Protein AF-A0A0F8X8X2-F1 (afdb_monomer_lite)

Foldseek 3Di:
DCPDPPPDDDDDPLCPLLVVLCVVCVVVVVVLVVQDDPDPVSSVVVSVVSCVVVVVNVLSVQLNVQSVLVDPDPVLSVLSSVLVPDDPPACPNVVSLVVCVCNVVPPVCNSVVHDDDPSLLRFDPVLVVVVVVLVPDDPDPRNLVSCVVVVVNQVRCVSNVVDDHRDPPPPPPPPPPPPPPPDPDDPDPDDDDDDPDPVVVVVVVVVVVVVVVD

pLDDT: mean 89.21, std 15.01, range [49.94, 98.69]

Organism: NCBI:txid412755

Radius of gyration: 32.38 Å; chains: 1; bounding box: 83×37×99 Å

Secondary structure (DSSP, 8-state):
------PPPPP-GGGHHHHHHHHHTHHHHHHHHH---SSHHHHHHHHHHHHHH-HHHHHHHHHHHHHHTT---HHHHHHHHHHHHS-SSSSHHHHHHHH-HHIIIIIIIIIS-PPPP-GGGPPPHHHHHHHHHHHHSPTTHHHHHHHHH-HHHHHHHHHTTSSPPP------------------------------SHHHHHHHHHHHHHHTT-

Sequence (214 aa):
SVHGEQALKPLDEERVPIWRIDKQWRAEDEEYDAIVFEDAVEQREARDAFLEAHEDYRKDRRRREVFGHGVSDEALVEAYVAYYELSTKGFRQERFLRDNEDYYNEVWLGILGNQEIGFDKIPTVEFEETLIEYERLDLGADRYNFRGDNLDFDAEGVRLGKWKPFQERKVKQKAEVEPRPKTKEPELPKVEEAPTTRSGQLEELERRRRELQR

Structure (mmCIF, N/CA/C/O backbone):
data_AF-A0A0F8X8X2-F1
#
_entry.id   AF-A0A0F8X8X2-F1
#
loop_
_atom_site.group_PDB
_atom_site.id
_atom_site.type_symbol
_atom_site.label_atom_id
_atom_site.label_alt_id
_atom_site.label_comp_id
_atom_site.label_asym_id
_atom_site.label_entity_id
_atom_site.label_seq_id
_atom_site.pdbx_PDB_ins_code
_atom_site.Cartn_x
_atom_site.Cartn_y
_atom_site.Cartn_z
_atom_site.occupancy
_atom_site.B_iso_or_equiv
_atom_site.auth_seq_id
_atom_site.auth_comp_id
_atom_site.auth_asym_id
_atom_site.auth_atom_id
_atom_site.pdbx_PDB_model_num
ATOM 1 N N . SER A 1 1 ? -25.115 12.581 53.683 1.00 58.88 1 SER A N 1
ATOM 2 C CA . SER A 1 1 ? -25.116 11.613 52.575 1.00 58.88 1 SER A CA 1
ATOM 3 C C . SER A 1 1 ? -25.087 12.406 51.286 1.00 58.88 1 SER A C 1
ATOM 5 O O . SER A 1 1 ? -26.050 13.111 51.020 1.00 58.88 1 SER A O 1
ATOM 7 N N . VAL A 1 2 ? -23.963 12.418 50.567 1.00 52.88 2 VAL A N 1
ATOM 8 C CA . VAL A 1 2 ? -23.850 13.090 49.262 1.00 52.88 2 VAL A CA 1
ATOM 9 C C . VAL A 1 2 ? -24.106 12.013 48.213 1.00 52.88 2 VAL A C 1
ATOM 11 O O . VAL A 1 2 ? -23.187 11.314 47.800 1.00 52.88 2 VAL A O 1
ATOM 14 N N . HIS A 1 3 ? -25.373 11.804 47.857 1.00 53.22 3 HIS A N 1
ATOM 15 C CA . HIS A 1 3 ? -25.727 10.997 46.691 1.00 53.22 3 HIS A CA 1
ATOM 16 C C . HIS A 1 3 ? -25.496 11.873 45.463 1.00 53.22 3 HIS A C 1
ATOM 18 O O . HIS A 1 3 ? -26.366 12.641 45.069 1.00 53.22 3 HIS A O 1
ATOM 24 N N . GLY A 1 4 ? -24.269 11.839 44.944 1.00 58.41 4 GLY A N 1
ATOM 25 C CA . GLY A 1 4 ? -23.921 12.549 43.722 1.00 58.41 4 GLY A CA 1
ATOM 26 C C . GLY A 1 4 ? -24.725 11.989 42.554 1.00 58.41 4 GLY A C 1
ATOM 27 O O . GLY A 1 4 ? -24.604 10.808 42.233 1.00 58.41 4 GLY A O 1
ATOM 28 N N . GLU A 1 5 ? -25.533 12.843 41.931 1.00 61.34 5 GLU A N 1
ATOM 29 C CA . GLU A 1 5 ? -26.121 12.616 40.614 1.00 61.34 5 GLU A CA 1
ATOM 30 C C . GLU A 1 5 ? -24.989 12.481 39.591 1.00 61.34 5 GLU A C 1
ATOM 32 O O . GLU A 1 5 ? -24.534 13.454 38.992 1.00 61.34 5 GLU A O 1
ATOM 37 N N . GLN A 1 6 ? -24.494 11.263 39.387 1.00 71.75 6 GLN A N 1
ATOM 38 C CA . GLN A 1 6 ? -23.753 10.957 38.173 1.00 71.75 6 GLN A CA 1
ATOM 39 C C . GLN A 1 6 ? -24.781 10.791 37.057 1.00 71.75 6 GLN A C 1
ATOM 41 O O . GLN A 1 6 ? -25.243 9.687 36.779 1.00 71.75 6 GLN A O 1
ATOM 46 N N . ALA A 1 7 ? -25.184 11.913 36.457 1.00 78.19 7 ALA A N 1
ATOM 47 C CA . ALA A 1 7 ? -25.933 11.889 35.212 1.00 78.19 7 ALA A CA 1
ATOM 48 C C . ALA A 1 7 ? -25.138 11.052 34.199 1.00 78.19 7 ALA A C 1
ATOM 50 O O . ALA A 1 7 ? -23.975 11.350 33.910 1.00 78.19 7 ALA A O 1
ATOM 51 N N . LEU A 1 8 ? -25.746 9.967 33.713 1.00 83.25 8 LEU A N 1
ATOM 52 C CA . LEU A 1 8 ? -25.157 9.135 32.671 1.00 83.25 8 LEU A CA 1
ATOM 53 C C . LEU A 1 8 ? -24.872 10.033 31.464 1.00 83.25 8 LEU A C 1
ATOM 55 O O . LEU A 1 8 ? -25.771 10.713 30.967 1.00 83.25 8 LEU A O 1
ATOM 59 N N . LYS A 1 9 ? -23.613 10.068 31.020 1.00 87.19 9 LYS A N 1
ATOM 60 C CA . LYS A 1 9 ? -23.259 10.761 29.780 1.00 87.19 9 LYS A CA 1
ATOM 61 C C . LYS A 1 9 ? -23.999 10.089 28.614 1.00 87.19 9 LYS A C 1
ATOM 63 O O . LYS A 1 9 ? -24.166 8.866 28.656 1.00 87.19 9 LYS A O 1
ATOM 68 N N . PRO A 1 10 ? -24.439 10.851 27.597 1.00 91.81 10 PRO A N 1
ATOM 69 C CA . PRO A 1 10 ? -25.008 10.259 26.394 1.00 91.81 10 PRO A CA 1
ATOM 70 C C . PRO A 1 10 ? -24.003 9.293 25.758 1.00 91.81 10 PRO A C 1
ATOM 72 O O . PRO A 1 10 ? -22.789 9.501 25.844 1.00 91.81 10 PRO A O 1
ATOM 75 N N . LEU A 1 11 ? -24.525 8.219 25.168 1.00 92.81 11 LEU A N 1
ATOM 76 C CA . LEU A 1 11 ? -23.723 7.241 24.446 1.00 92.81 11 LEU A CA 1
ATOM 77 C C . LEU A 1 11 ? -23.142 7.901 23.192 1.00 92.81 11 LEU A C 1
ATOM 79 O O . LEU A 1 11 ? -23.866 8.558 22.452 1.00 92.81 11 LEU A O 1
ATOM 83 N N . ASP A 1 12 ? -21.849 7.709 22.968 1.00 94.50 12 ASP A N 1
ATOM 84 C CA . ASP A 1 12 ? -21.184 8.118 21.736 1.00 94.50 12 ASP A CA 1
ATOM 85 C C . ASP A 1 12 ? -21.440 7.057 20.656 1.00 94.50 12 ASP A C 1
ATOM 87 O O . ASP A 1 12 ? -20.852 5.971 20.683 1.00 94.50 12 ASP A O 1
ATOM 91 N N . GLU A 1 13 ? -22.392 7.331 19.762 1.00 94.62 13 GLU A N 1
ATOM 92 C CA . GLU A 1 13 ? -22.834 6.378 18.737 1.00 94.62 13 GLU A CA 1
ATOM 93 C C . GLU A 1 13 ? -21.741 6.077 17.699 1.00 94.62 13 GLU A C 1
ATOM 95 O O . GLU A 1 13 ? -21.678 4.952 17.202 1.00 94.62 13 GLU A O 1
ATOM 100 N N . GLU A 1 14 ? -20.820 7.015 17.452 1.00 93.62 14 GLU A N 1
ATOM 101 C CA . GLU A 1 14 ? -19.697 6.843 16.516 1.00 93.62 14 GLU A CA 1
ATOM 102 C C . GLU A 1 14 ? -18.719 5.757 16.989 1.00 93.62 14 GLU A C 1
ATOM 104 O O . GLU A 1 14 ? -18.035 5.119 16.191 1.00 93.62 14 GLU A O 1
ATOM 109 N N . ARG A 1 15 ? -18.693 5.477 18.299 1.00 95.69 15 ARG A N 1
ATOM 110 C CA . ARG A 1 15 ? -17.832 4.449 18.902 1.00 95.69 15 ARG A CA 1
ATOM 111 C C . ARG A 1 15 ? -18.476 3.073 18.989 1.00 95.69 15 ARG A C 1
ATOM 113 O O . ARG A 1 15 ? -17.791 2.101 19.314 1.00 95.69 15 ARG A O 1
ATOM 120 N N . VAL A 1 16 ? -19.770 2.953 18.697 1.00 96.44 16 VAL A N 1
ATOM 121 C CA . VAL A 1 16 ? -20.482 1.669 18.759 1.00 96.44 16 VAL A CA 1
ATOM 122 C C . VAL A 1 16 ? -19.855 0.606 17.843 1.00 96.44 16 VAL A C 1
ATOM 124 O O . VAL A 1 16 ? -19.707 -0.527 18.315 1.00 96.44 16 VAL A O 1
ATOM 127 N N . PRO A 1 17 ? -19.443 0.905 16.592 1.00 97.44 17 PRO A N 1
ATOM 128 C CA . PRO A 1 17 ? -18.734 -0.060 15.750 1.00 97.44 17 PRO A CA 1
ATOM 129 C C . PRO A 1 17 ? -17.433 -0.566 16.385 1.00 97.44 17 PRO A C 1
ATOM 131 O O . PRO A 1 17 ? -17.213 -1.775 16.436 1.00 97.44 17 PRO A O 1
ATOM 134 N N . ILE A 1 18 ? -16.629 0.332 16.968 1.00 97.81 18 ILE A N 1
ATOM 135 C CA . ILE A 1 18 ? -15.382 -0.016 17.668 1.00 97.81 18 ILE A CA 1
ATOM 136 C C . ILE A 1 18 ? -15.665 -0.997 18.809 1.00 97.81 18 ILE A C 1
ATOM 138 O O . ILE A 1 18 ? -15.054 -2.058 18.878 1.00 97.81 18 ILE A O 1
ATOM 142 N N . TRP A 1 19 ? -16.649 -0.702 19.663 1.00 98.00 19 TRP A N 1
ATOM 143 C CA . TRP A 1 19 ? -16.969 -1.569 20.801 1.00 98.00 19 TRP A CA 1
ATOM 144 C C . TRP A 1 19 ? -17.513 -2.941 20.398 1.00 98.00 19 TRP A C 1
ATOM 146 O O . TRP A 1 19 ? -17.347 -3.909 21.144 1.00 98.00 19 TRP A O 1
ATOM 156 N N . ARG A 1 20 ? -18.191 -3.045 19.248 1.00 98.19 20 ARG A N 1
ATOM 157 C CA . ARG A 1 20 ? -18.624 -4.343 18.709 1.00 98.19 20 ARG A CA 1
ATOM 158 C C . ARG A 1 20 ? -17.415 -5.189 18.324 1.00 98.19 20 ARG A C 1
ATOM 160 O O . ARG A 1 20 ? -17.359 -6.340 18.750 1.00 98.19 20 ARG A O 1
ATOM 167 N N . ILE A 1 21 ? -16.453 -4.594 17.617 1.00 98.12 21 ILE A N 1
ATOM 168 C CA . ILE A 1 21 ? -15.191 -5.239 17.235 1.00 98.12 21 ILE A CA 1
ATOM 169 C C . ILE A 1 21 ? -14.395 -5.637 18.489 1.00 98.12 21 ILE A C 1
ATOM 171 O O . ILE A 1 21 ? -14.035 -6.802 18.629 1.00 98.12 21 ILE A O 1
ATOM 175 N N . ASP A 1 22 ? -14.221 -4.726 19.455 1.00 98.31 22 ASP A N 1
ATOM 176 C CA . ASP A 1 22 ? -13.508 -4.993 20.719 1.00 98.31 22 ASP A CA 1
ATOM 177 C C . ASP A 1 22 ? -14.130 -6.144 21.519 1.00 98.31 22 ASP A C 1
ATOM 179 O O . ASP A 1 22 ? -13.448 -6.908 22.202 1.00 98.31 22 ASP A O 1
ATOM 183 N N . LYS A 1 23 ? -15.461 -6.257 21.495 1.00 98.38 23 LYS A N 1
ATOM 184 C CA . LYS A 1 23 ? -16.158 -7.350 22.171 1.00 98.38 23 LYS A CA 1
ATOM 185 C C . LYS A 1 23 ? -15.990 -8.667 21.419 1.00 98.38 23 LYS A C 1
ATOM 187 O O . LYS A 1 23 ? -15.847 -9.698 22.073 1.00 98.38 23 LYS A O 1
ATOM 192 N N . GLN A 1 24 ? -16.090 -8.633 20.092 1.00 98.50 24 GLN A N 1
ATOM 193 C CA . GLN A 1 24 ? -16.011 -9.811 19.232 1.00 98.50 24 GLN A CA 1
ATOM 194 C C . GLN A 1 24 ? -14.635 -10.471 19.316 1.00 98.50 24 GLN A C 1
ATOM 196 O O . GLN A 1 24 ? -14.577 -11.680 19.497 1.00 98.50 24 GLN A O 1
ATOM 201 N N . TRP A 1 25 ? -13.567 -9.674 19.263 1.00 98.31 25 TRP A N 1
ATOM 202 C CA . TRP A 1 25 ? -12.189 -10.155 19.121 1.00 98.31 25 TRP A CA 1
ATOM 203 C C . TRP A 1 25 ? -11.347 -10.045 20.389 1.00 98.31 25 TRP A C 1
ATOM 205 O O . TRP A 1 25 ? -10.125 -9.930 20.334 1.00 98.31 25 TRP A O 1
ATOM 215 N N . ARG A 1 26 ? -11.995 -10.036 21.557 1.00 98.38 26 ARG A N 1
ATOM 216 C CA . ARG A 1 26 ? -11.290 -9.870 22.832 1.00 98.38 26 ARG A CA 1
ATOM 217 C C . ARG A 1 26 ? -10.217 -10.941 23.048 1.00 98.38 26 ARG A C 1
ATOM 219 O O . ARG A 1 26 ? -9.145 -10.613 23.538 1.00 98.38 26 ARG A O 1
ATOM 226 N N . ALA A 1 27 ? -10.520 -12.198 22.724 1.00 98.50 27 ALA A N 1
ATOM 227 C CA . ALA A 1 27 ? -9.587 -13.301 22.935 1.00 98.50 27 ALA A CA 1
ATOM 228 C C . ALA A 1 27 ? -8.372 -13.180 22.004 1.00 98.50 27 ALA A C 1
ATOM 230 O O . ALA A 1 27 ? -7.238 -13.308 22.446 1.00 98.50 27 ALA A O 1
ATOM 231 N N . GLU A 1 28 ? -8.603 -12.851 20.737 1.00 98.56 28 GLU A N 1
ATOM 232 C CA . GLU A 1 28 ? -7.568 -12.672 19.723 1.00 98.56 28 GLU A CA 1
ATOM 233 C C . GLU A 1 28 ? -6.699 -11.439 19.999 1.00 98.56 28 GLU A C 1
ATOM 235 O O . GLU A 1 28 ? -5.492 -11.485 19.771 1.00 98.56 28 GLU A O 1
ATOM 240 N N . ASP A 1 29 ? -7.275 -10.357 20.537 1.00 98.62 29 ASP A N 1
ATOM 241 C CA . ASP A 1 29 ? -6.508 -9.215 21.050 1.00 98.62 29 ASP A CA 1
ATOM 242 C C . ASP A 1 29 ? -5.588 -9.634 22.209 1.00 98.62 29 ASP A C 1
ATOM 244 O O . ASP A 1 29 ? -4.404 -9.298 22.193 1.00 98.62 29 ASP A O 1
ATOM 248 N N . GLU A 1 30 ? -6.093 -10.406 23.180 1.00 98.50 30 GLU A N 1
ATOM 249 C CA . GLU A 1 30 ? -5.289 -10.928 24.296 1.00 98.50 30 GLU A CA 1
ATOM 250 C C . GLU A 1 30 ? -4.156 -11.850 23.807 1.00 98.50 30 GLU A C 1
ATOM 252 O O . GLU A 1 30 ? -3.015 -11.714 24.255 1.00 98.50 30 GLU A O 1
ATOM 257 N N . GLU A 1 31 ? -4.442 -12.756 22.867 1.00 98.62 31 GLU A N 1
ATOM 258 C CA . GLU A 1 31 ? -3.445 -13.648 22.268 1.00 98.62 31 GLU A CA 1
ATOM 259 C C . GLU A 1 31 ? -2.385 -12.874 21.482 1.00 98.62 31 GLU A C 1
ATOM 261 O O . GLU A 1 31 ? -1.193 -13.106 21.679 1.00 98.62 31 GLU A O 1
ATOM 266 N N . TYR A 1 32 ? -2.794 -11.921 20.640 1.00 98.44 32 TYR A N 1
ATOM 267 C CA . TYR A 1 32 ? -1.875 -11.093 19.864 1.00 98.44 32 TYR A CA 1
ATOM 268 C C . TYR A 1 32 ? -0.969 -10.240 20.758 1.00 98.44 32 TYR A C 1
ATOM 270 O O . TYR A 1 32 ? 0.238 -10.137 20.515 1.00 98.44 32 TYR A O 1
ATOM 278 N N . ASP A 1 33 ? -1.530 -9.618 21.796 1.00 98.38 33 ASP A N 1
ATOM 279 C CA . ASP A 1 33 ? -0.774 -8.773 22.720 1.00 98.38 33 ASP A CA 1
ATOM 280 C C . ASP A 1 33 ? 0.192 -9.593 23.586 1.00 98.38 33 ASP A C 1
ATOM 282 O O . ASP A 1 33 ? 1.258 -9.090 23.954 1.00 98.38 33 ASP A O 1
ATOM 286 N N . ALA A 1 34 ? -0.119 -10.868 23.842 1.00 98.56 34 ALA A N 1
ATOM 287 C CA . ALA A 1 34 ? 0.778 -11.809 24.505 1.00 98.56 34 ALA A CA 1
ATOM 288 C C . ALA A 1 34 ? 1.978 -12.240 23.635 1.00 98.56 34 ALA A C 1
ATOM 290 O O . ALA A 1 34 ? 2.950 -12.776 24.174 1.00 98.56 34 ALA A O 1
ATOM 291 N N . ILE A 1 35 ? 1.962 -11.983 22.318 1.00 98.25 35 ILE A N 1
ATOM 292 C CA . ILE A 1 35 ? 3.112 -12.212 21.431 1.00 98.25 35 ILE A CA 1
ATOM 293 C C . ILE A 1 35 ? 4.179 -11.150 21.721 1.00 98.25 35 ILE A C 1
ATOM 295 O O . ILE A 1 35 ? 4.164 -10.045 21.158 1.00 98.25 35 ILE A O 1
ATOM 299 N N . VAL A 1 36 ? 5.108 -11.510 22.607 1.00 98.50 36 VAL A N 1
ATOM 300 C CA . VAL A 1 36 ? 6.225 -10.678 23.062 1.00 98.50 36 VAL A CA 1
ATOM 301 C C . VAL A 1 36 ? 7.528 -11.468 22.957 1.00 98.50 36 VAL A C 1
ATOM 303 O O . VAL A 1 36 ? 7.645 -12.549 23.533 1.00 98.50 36 VAL A O 1
ATOM 306 N N . PHE A 1 37 ? 8.512 -10.912 22.250 1.00 98.00 37 PHE A N 1
ATOM 307 C CA . PHE A 1 37 ? 9.866 -11.465 22.129 1.00 98.00 37 PHE A CA 1
ATOM 308 C C . PHE A 1 37 ? 10.901 -10.381 22.448 1.00 98.00 37 PHE A C 1
ATOM 310 O O . PHE A 1 37 ? 10.628 -9.191 22.299 1.00 98.00 37 PHE A O 1
ATOM 317 N N . GLU A 1 38 ? 12.095 -10.782 22.895 1.00 98.38 38 GLU A N 1
ATOM 318 C CA . GLU A 1 38 ? 13.200 -9.834 23.114 1.00 98.38 38 GLU A CA 1
ATOM 319 C C . GLU A 1 38 ? 13.705 -9.246 21.790 1.00 98.38 38 GLU A C 1
ATOM 321 O O . GLU A 1 38 ? 14.053 -8.065 21.724 1.00 98.38 38 GLU A O 1
ATOM 326 N N . ASP A 1 39 ? 13.720 -10.060 20.732 1.00 98.25 39 ASP A N 1
ATOM 327 C CA . ASP A 1 39 ? 14.076 -9.624 19.391 1.00 98.25 39 ASP A CA 1
ATOM 328 C C . ASP A 1 39 ? 12.858 -9.041 18.653 1.00 98.25 39 ASP A C 1
ATOM 330 O O . ASP A 1 39 ? 11.799 -9.661 18.523 1.00 98.25 39 ASP A O 1
ATOM 334 N N . ALA A 1 40 ? 13.012 -7.816 18.149 1.00 98.19 40 ALA A N 1
ATOM 335 C CA . ALA A 1 40 ? 11.934 -7.097 17.478 1.00 98.19 40 ALA A CA 1
ATOM 336 C C . ALA A 1 40 ? 11.574 -7.683 16.101 1.00 98.19 40 ALA A C 1
ATOM 338 O O . ALA A 1 40 ? 10.446 -7.490 15.639 1.00 98.19 40 ALA A O 1
ATOM 339 N N . VAL A 1 41 ? 12.511 -8.362 15.431 1.00 97.75 41 VAL A N 1
ATOM 340 C CA . VAL A 1 41 ? 12.251 -9.031 14.151 1.00 97.75 41 VAL A CA 1
ATOM 341 C C . VAL A 1 41 ? 11.429 -10.288 14.404 1.00 97.75 41 VAL A C 1
ATOM 343 O O . VAL A 1 41 ? 10.378 -10.427 13.783 1.00 97.75 41 VAL A O 1
ATOM 346 N N . GLU A 1 42 ? 11.826 -11.117 15.372 1.00 98.12 42 GLU A N 1
ATOM 347 C CA . GLU A 1 42 ? 11.068 -12.306 15.788 1.00 98.12 42 GLU A CA 1
ATOM 348 C C . GLU A 1 42 ? 9.651 -11.941 16.250 1.00 98.12 42 GLU A C 1
ATOM 350 O O . GLU A 1 42 ? 8.678 -12.562 15.820 1.00 98.12 42 GLU A O 1
ATOM 355 N N . GLN A 1 43 ? 9.498 -10.884 17.061 1.00 98.12 43 GLN A N 1
ATOM 356 C CA . GLN A 1 43 ? 8.174 -10.429 17.493 1.00 98.12 43 GLN A CA 1
ATOM 357 C C . GLN A 1 43 ? 7.295 -10.009 16.314 1.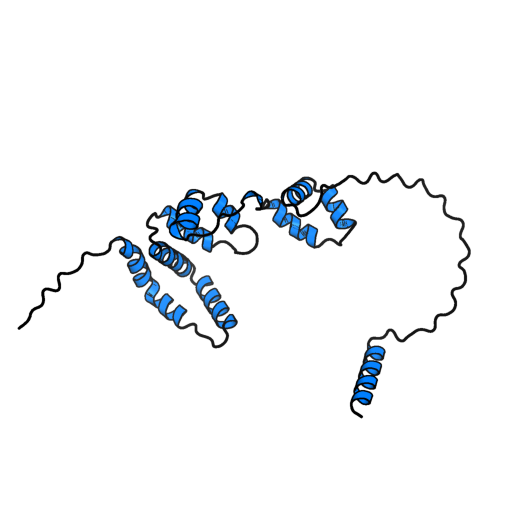00 98.12 43 GLN A C 1
ATOM 359 O O . GLN A 1 43 ? 6.106 -10.333 16.282 1.00 98.12 43 GLN A O 1
ATOM 364 N N . ARG A 1 44 ? 7.860 -9.262 15.357 1.00 97.69 44 ARG A N 1
ATOM 365 C CA . ARG A 1 44 ? 7.126 -8.830 14.166 1.00 97.69 44 ARG A CA 1
ATOM 366 C C . ARG A 1 44 ? 6.703 -10.033 13.329 1.00 97.69 44 ARG A C 1
ATOM 368 O O . ARG A 1 44 ? 5.534 -10.122 12.991 1.00 97.69 44 ARG A O 1
ATOM 375 N N . GLU A 1 45 ? 7.607 -10.971 13.061 1.00 97.75 45 GLU A N 1
ATOM 376 C CA . GLU A 1 45 ? 7.306 -12.174 12.275 1.00 97.75 45 GLU A CA 1
ATOM 377 C C . GLU A 1 45 ? 6.235 -13.052 12.937 1.00 97.75 45 GLU A C 1
ATOM 379 O O . GLU A 1 45 ? 5.324 -13.525 12.259 1.00 97.75 45 GLU A O 1
ATOM 384 N N . ALA A 1 46 ? 6.285 -13.225 14.262 1.00 98.38 46 ALA A N 1
ATOM 385 C CA . ALA A 1 46 ? 5.271 -13.976 15.000 1.00 98.38 46 ALA A CA 1
ATOM 386 C C . ALA A 1 46 ? 3.892 -13.294 14.958 1.00 98.38 46 ALA A C 1
ATOM 388 O O . ALA A 1 46 ? 2.872 -13.964 14.792 1.00 98.38 46 ALA A O 1
ATOM 389 N N . ARG A 1 47 ? 3.851 -11.960 15.069 1.00 98.44 47 ARG A N 1
ATOM 390 C CA . ARG A 1 47 ? 2.613 -11.175 14.945 1.00 98.44 47 ARG A CA 1
ATOM 391 C C . ARG A 1 47 ? 2.057 -11.204 13.525 1.00 98.44 47 ARG A C 1
ATOM 393 O O . ARG A 1 47 ? 0.853 -11.384 13.365 1.00 98.44 47 ARG A O 1
ATOM 400 N N . ASP A 1 48 ? 2.913 -11.086 12.515 1.00 97.50 48 ASP A N 1
ATOM 401 C CA . ASP A 1 48 ? 2.519 -11.192 11.109 1.00 97.50 48 ASP A CA 1
ATOM 402 C C . ASP A 1 48 ? 1.935 -12.585 10.821 1.00 97.50 48 ASP A C 1
ATOM 404 O O . ASP A 1 48 ? 0.858 -12.692 10.239 1.00 97.50 48 ASP A O 1
ATOM 408 N N . ALA A 1 49 ? 2.574 -13.654 11.311 1.00 98.19 49 ALA A N 1
ATOM 409 C CA . ALA A 1 49 ? 2.069 -15.022 11.178 1.00 98.19 49 ALA A CA 1
ATOM 410 C C . ALA A 1 49 ? 0.721 -15.234 11.889 1.00 98.19 49 ALA A C 1
ATOM 412 O O . ALA A 1 49 ? -0.158 -15.911 11.355 1.00 98.19 49 ALA A O 1
ATOM 413 N N . PHE A 1 50 ? 0.532 -14.642 13.074 1.00 98.50 50 PHE A N 1
ATOM 414 C CA . PHE A 1 50 ? -0.755 -14.676 13.770 1.00 98.50 50 PHE A CA 1
ATOM 415 C C . PHE A 1 50 ? -1.849 -13.984 12.952 1.00 98.50 50 PHE A C 1
ATOM 417 O O . PHE A 1 50 ? -2.929 -14.542 12.779 1.00 98.50 50 PHE A O 1
ATOM 424 N N . LEU A 1 51 ? -1.575 -12.788 12.426 1.00 97.94 51 LEU A N 1
ATOM 425 C CA . LEU A 1 51 ? -2.541 -12.029 11.630 1.00 97.94 51 LEU A CA 1
ATOM 426 C C . LEU A 1 51 ? -2.866 -12.714 10.291 1.00 97.94 51 LEU A C 1
ATOM 428 O O . LEU A 1 51 ? -4.009 -12.647 9.843 1.00 97.94 51 LEU A O 1
ATOM 432 N N . GLU A 1 52 ? -1.903 -13.406 9.680 1.00 97.62 52 GLU A N 1
ATOM 433 C CA . GLU A 1 52 ? -2.123 -14.225 8.480 1.00 97.62 52 GLU A CA 1
ATOM 434 C C . GLU A 1 52 ? -3.056 -15.414 8.768 1.00 97.62 52 GLU A C 1
ATOM 436 O O . GLU A 1 52 ? -3.928 -15.737 7.966 1.00 97.62 52 GLU A O 1
ATOM 441 N N . ALA A 1 53 ? -2.920 -16.041 9.942 1.00 98.38 53 ALA A N 1
ATOM 442 C CA . ALA A 1 53 ? -3.777 -17.150 10.364 1.00 98.38 53 ALA A CA 1
ATOM 443 C C . ALA A 1 53 ? -5.199 -16.717 10.781 1.00 98.38 53 ALA A C 1
ATOM 445 O O . ALA A 1 53 ? -6.091 -17.562 10.854 1.00 98.38 53 ALA A O 1
ATOM 446 N N . HIS A 1 54 ? -5.420 -15.423 11.036 1.00 98.44 54 HIS A N 1
ATOM 447 C CA . HIS A 1 54 ? -6.690 -14.871 11.517 1.00 98.44 54 HIS A CA 1
ATOM 448 C C . HIS A 1 54 ? -7.174 -13.733 10.607 1.00 98.44 54 HIS A C 1
ATOM 450 O O . HIS A 1 54 ? -7.204 -12.565 10.998 1.00 98.44 54 HIS A O 1
ATOM 456 N N . GLU A 1 55 ? -7.561 -14.074 9.375 1.00 98.19 55 GLU A N 1
ATOM 457 C CA . GLU A 1 55 ? -7.935 -13.105 8.335 1.00 98.19 55 GLU A CA 1
ATOM 458 C C . GLU A 1 55 ? -9.048 -12.131 8.768 1.00 98.19 55 GLU A C 1
ATOM 460 O O . GLU A 1 55 ? -8.884 -10.916 8.636 1.00 98.19 55 GLU A O 1
ATOM 465 N N . ASP A 1 56 ? -10.158 -12.638 9.311 1.00 98.50 56 ASP A N 1
ATOM 466 C CA . ASP A 1 56 ? -11.295 -11.802 9.725 1.00 98.50 56 ASP A CA 1
ATOM 467 C C . ASP A 1 56 ? -10.907 -10.839 10.853 1.00 98.50 56 ASP A C 1
ATOM 469 O O . ASP A 1 56 ? -11.213 -9.647 10.789 1.00 98.50 56 ASP A O 1
ATOM 473 N N . TYR A 1 57 ? -10.155 -11.333 11.840 1.00 98.44 57 TYR A N 1
ATOM 474 C CA . TYR A 1 57 ? -9.607 -10.517 12.920 1.00 98.44 57 TYR A CA 1
ATOM 475 C C . TYR A 1 57 ? -8.686 -9.422 12.378 1.00 98.44 57 TYR A C 1
ATOM 477 O O . TYR A 1 57 ? -8.843 -8.250 12.719 1.00 98.44 57 TYR A O 1
ATOM 485 N N . ARG A 1 58 ? -7.748 -9.771 11.487 1.00 98.44 58 ARG A N 1
ATOM 486 C CA . ARG A 1 58 ? -6.829 -8.818 10.851 1.00 98.44 58 ARG A CA 1
ATOM 487 C C . ARG A 1 58 ? -7.591 -7.698 10.137 1.00 98.44 58 ARG A C 1
ATOM 489 O O . ARG A 1 58 ? -7.247 -6.529 10.319 1.00 98.44 58 ARG A O 1
ATOM 496 N N . LYS A 1 59 ? -8.644 -8.031 9.384 1.00 98.56 59 LYS A N 1
ATOM 497 C CA . LYS A 1 59 ? -9.497 -7.048 8.696 1.00 98.56 59 LYS A CA 1
ATOM 498 C C . LYS A 1 59 ? -10.280 -6.178 9.678 1.00 98.56 59 LYS A C 1
ATOM 500 O O . LYS A 1 59 ? -10.266 -4.955 9.556 1.00 98.56 59 LYS A O 1
ATOM 505 N N . ASP A 1 60 ? -10.894 -6.767 10.699 1.00 98.62 60 ASP A N 1
ATOM 506 C CA . ASP A 1 60 ? -11.651 -6.019 11.706 1.00 98.62 60 ASP A CA 1
ATOM 507 C C . ASP A 1 60 ? -10.764 -5.113 12.570 1.00 98.62 60 ASP A C 1
ATOM 509 O O . ASP A 1 60 ? -11.190 -4.023 12.956 1.00 98.62 60 ASP A O 1
ATOM 513 N N . ARG A 1 61 ? -9.494 -5.470 12.798 1.00 98.44 61 ARG A N 1
ATOM 514 C CA . ARG A 1 61 ? -8.526 -4.540 13.399 1.00 98.44 61 ARG A CA 1
ATOM 515 C C . ARG A 1 61 ? -8.345 -3.279 12.558 1.00 98.44 61 ARG A C 1
ATOM 517 O O . ARG A 1 61 ? -8.278 -2.198 13.138 1.00 98.44 61 ARG A O 1
ATOM 524 N N . ARG A 1 62 ? -8.289 -3.400 11.226 1.00 98.44 62 ARG A N 1
ATOM 525 C CA . ARG A 1 62 ? -8.198 -2.250 10.306 1.00 98.44 62 ARG A CA 1
ATOM 526 C C . ARG A 1 62 ? -9.481 -1.427 10.299 1.00 98.44 62 ARG A C 1
ATOM 528 O O . ARG A 1 62 ? -9.407 -0.203 10.325 1.00 98.44 62 ARG A O 1
ATOM 535 N N . ARG A 1 63 ? -10.648 -2.077 10.368 1.00 98.56 63 ARG A N 1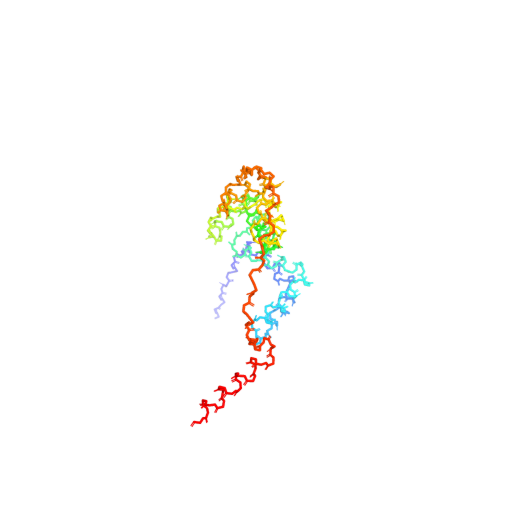
ATOM 536 C CA . ARG A 1 63 ? -11.932 -1.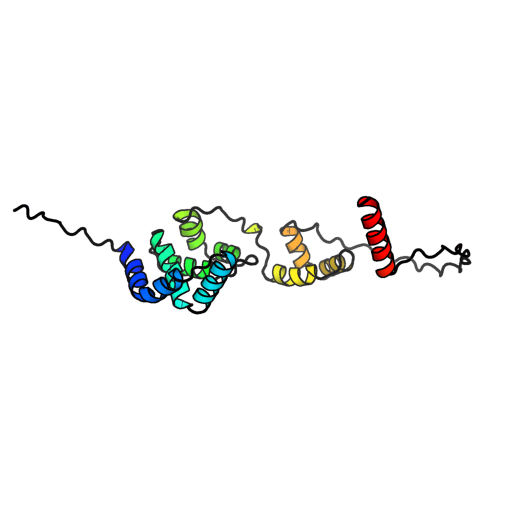378 10.553 1.00 98.56 63 ARG A CA 1
ATOM 537 C C . ARG A 1 63 ? -11.944 -0.576 11.853 1.00 98.56 63 ARG A C 1
ATOM 539 O O . ARG A 1 63 ? -12.258 0.608 11.854 1.00 98.56 63 ARG A O 1
ATOM 546 N N . ARG A 1 64 ? -11.534 -1.187 12.969 1.00 98.44 64 ARG A N 1
ATOM 547 C CA . ARG A 1 64 ? -11.407 -0.503 14.266 1.00 98.44 64 ARG A CA 1
ATOM 548 C C . ARG A 1 64 ? -10.446 0.682 14.209 1.00 98.44 64 ARG A C 1
ATOM 550 O O . ARG A 1 64 ? -10.756 1.728 14.773 1.00 98.44 64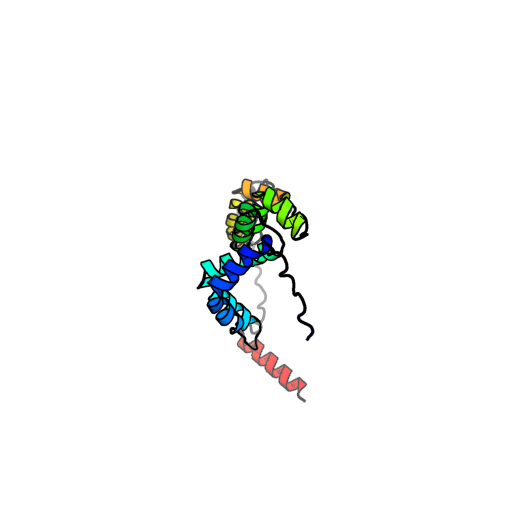 ARG A O 1
ATOM 557 N N . GLU A 1 65 ? -9.305 0.519 13.547 1.00 98.25 65 GLU A N 1
ATOM 558 C CA . GLU A 1 65 ? -8.317 1.583 13.345 1.00 98.25 65 GLU A CA 1
ATOM 559 C C . GLU A 1 65 ? -8.935 2.778 12.606 1.00 98.25 65 GLU A C 1
ATOM 561 O O . GLU A 1 65 ? -8.894 3.897 13.115 1.00 98.25 65 GLU A O 1
ATOM 566 N N . VAL A 1 66 ? -9.598 2.542 11.470 1.00 98.19 66 VAL A N 1
ATOM 567 C CA . VAL A 1 66 ? -10.177 3.623 10.662 1.00 98.19 66 VAL A CA 1
ATOM 568 C C . VAL A 1 66 ? -11.387 4.296 11.328 1.00 98.19 66 VAL A C 1
ATOM 570 O O . VAL A 1 66 ? -11.501 5.522 11.279 1.00 98.19 66 VAL A O 1
ATOM 573 N N . PHE A 1 67 ? -12.218 3.549 12.069 1.00 97.94 67 PHE A N 1
ATOM 574 C CA . PHE A 1 67 ? -13.241 4.149 12.937 1.00 97.94 67 PHE A CA 1
ATOM 575 C C . PHE A 1 67 ? -12.612 5.038 14.019 1.00 97.94 67 PHE A C 1
ATOM 577 O O . PHE A 1 67 ? -13.146 6.096 14.342 1.00 97.94 67 PHE A O 1
ATOM 584 N N . GLY A 1 68 ? -11.453 4.647 14.562 1.00 97.38 68 GLY A N 1
ATOM 585 C CA . GLY A 1 68 ? -10.689 5.448 15.523 1.00 97.38 68 GLY A CA 1
ATOM 586 C C . GLY A 1 68 ? -10.188 6.781 14.958 1.00 97.38 68 GLY A C 1
ATOM 587 O O . GLY A 1 68 ? -9.951 7.717 15.723 1.00 97.38 68 GLY A O 1
ATOM 588 N N . HIS A 1 69 ? -10.084 6.888 13.633 1.00 97.25 69 HIS A N 1
ATOM 589 C CA . HIS A 1 69 ? -9.794 8.129 12.916 1.00 97.25 69 HIS A CA 1
ATOM 590 C C . HIS A 1 69 ? -11.048 8.959 12.587 1.00 97.25 69 HIS A C 1
ATOM 592 O O . HIS A 1 69 ? -10.923 10.046 12.029 1.00 97.25 69 HIS A O 1
ATOM 598 N N . GLY A 1 70 ? -12.246 8.486 12.948 1.00 96.81 70 GLY A N 1
ATOM 599 C CA . GLY A 1 70 ? -13.515 9.177 12.704 1.00 96.81 70 GLY A CA 1
ATOM 600 C C . GLY A 1 70 ? -14.152 8.884 11.342 1.00 96.81 70 GLY A C 1
ATOM 601 O O . GLY A 1 70 ? -15.118 9.548 10.973 1.00 96.81 70 GLY A O 1
ATOM 602 N N . VAL A 1 71 ? -13.653 7.898 10.585 1.00 97.44 71 VAL A N 1
ATOM 603 C CA . VAL A 1 71 ? -14.302 7.461 9.338 1.00 97.44 71 VAL A CA 1
ATOM 604 C C . VAL A 1 71 ? -15.494 6.583 9.689 1.00 97.44 71 VAL A C 1
ATOM 606 O O . VAL A 1 71 ? -15.316 5.501 10.237 1.00 97.44 71 VAL A O 1
ATOM 609 N N . SER A 1 72 ? -16.704 7.040 9.375 1.00 96.75 72 SER A N 1
ATOM 610 C CA . SER A 1 72 ? -17.949 6.302 9.639 1.00 96.75 72 SER A CA 1
ATOM 611 C C . SER A 1 72 ? -18.645 5.785 8.377 1.00 96.75 72 SER A C 1
ATOM 613 O O . SER A 1 72 ? -19.529 4.936 8.488 1.00 96.75 72 SER A O 1
ATOM 615 N N . ASP A 1 73 ? -18.244 6.258 7.194 1.00 97.88 73 ASP A N 1
ATOM 616 C CA . ASP A 1 73 ? -18.759 5.765 5.917 1.00 97.88 73 ASP A CA 1
ATOM 617 C C . ASP A 1 73 ? -18.248 4.345 5.637 1.00 97.88 73 ASP A C 1
ATOM 619 O O . ASP A 1 73 ? -17.042 4.093 5.614 1.00 97.88 73 ASP A O 1
ATOM 623 N N . GLU A 1 74 ? -19.176 3.413 5.423 1.00 97.69 74 GLU A N 1
ATOM 624 C CA . GLU A 1 74 ? -18.871 1.990 5.258 1.00 97.69 74 GLU A CA 1
ATOM 625 C C . GLU A 1 74 ? -18.018 1.710 4.010 1.00 97.69 74 GLU A C 1
ATOM 627 O O . GLU A 1 74 ? -17.109 0.884 4.069 1.00 97.69 74 GLU A O 1
ATOM 632 N N . ALA A 1 75 ? -18.236 2.424 2.901 1.00 98.38 75 ALA A N 1
ATOM 633 C CA . ALA A 1 75 ? -17.449 2.230 1.686 1.00 98.38 75 ALA A CA 1
ATOM 634 C C . ALA A 1 75 ? -16.004 2.717 1.872 1.00 98.38 75 ALA A C 1
ATOM 636 O O . ALA A 1 75 ? -15.068 2.044 1.435 1.00 98.38 75 ALA A O 1
ATOM 637 N N . LEU A 1 76 ? -15.806 3.839 2.573 1.00 98.44 76 LEU A N 1
ATOM 638 C CA . LEU A 1 76 ? -14.471 4.341 2.913 1.00 98.44 76 LEU A CA 1
ATOM 639 C C . LEU A 1 76 ? -13.744 3.433 3.913 1.00 98.44 76 LEU A C 1
ATOM 641 O O . LEU A 1 76 ? -12.531 3.236 3.792 1.00 98.44 76 LEU A O 1
ATOM 645 N N . VAL A 1 77 ? -14.470 2.845 4.870 1.00 98.50 77 VAL A N 1
ATOM 646 C CA . VAL A 1 77 ? -13.916 1.845 5.794 1.00 98.50 77 VAL A CA 1
ATOM 647 C C . VAL A 1 77 ? -13.446 0.604 5.039 1.00 98.50 77 VAL A C 1
ATOM 649 O O . VAL A 1 77 ? -12.313 0.165 5.235 1.00 98.50 77 VAL A O 1
ATOM 652 N N . GLU A 1 78 ? -14.258 0.053 4.138 1.00 98.62 78 GLU A N 1
ATOM 653 C CA . GLU A 1 78 ? -13.849 -1.117 3.356 1.00 98.62 78 GLU A CA 1
ATOM 654 C C . GLU A 1 78 ? -12.715 -0.793 2.374 1.00 98.62 78 GLU A C 1
ATOM 656 O O . GLU A 1 78 ? -11.826 -1.623 2.178 1.00 98.62 78 GLU A O 1
ATOM 661 N N . ALA A 1 79 ? -12.678 0.418 1.809 1.00 98.69 79 ALA A N 1
ATOM 662 C CA . ALA A 1 79 ? -11.557 0.871 0.989 1.00 98.69 79 ALA A CA 1
ATOM 663 C C . ALA A 1 79 ? -10.251 0.957 1.799 1.00 98.69 79 ALA A C 1
ATOM 665 O O . ALA A 1 79 ? -9.198 0.538 1.311 1.00 98.69 79 ALA A O 1
ATOM 666 N N . TYR A 1 80 ? -10.317 1.416 3.055 1.00 98.62 80 TYR A N 1
ATOM 667 C CA . TYR A 1 80 ? -9.181 1.395 3.978 1.00 98.62 80 TYR A CA 1
ATOM 668 C C . TYR A 1 80 ? -8.684 -0.031 4.212 1.00 98.62 80 TYR A C 1
ATOM 670 O O . TYR A 1 80 ? -7.497 -0.311 4.049 1.00 98.62 80 TYR A O 1
ATOM 678 N N . VAL A 1 81 ? -9.590 -0.957 4.543 1.00 98.62 81 VAL A N 1
ATOM 679 C CA . VAL A 1 81 ? -9.237 -2.371 4.730 1.00 98.62 81 VAL A CA 1
ATOM 680 C C . VAL A 1 81 ? -8.579 -2.912 3.461 1.00 98.62 81 VAL A C 1
ATOM 682 O O . VAL A 1 81 ? -7.461 -3.416 3.528 1.00 98.62 81 VAL A O 1
ATOM 685 N N . ALA A 1 82 ? -9.213 -2.741 2.298 1.00 98.56 82 ALA A N 1
ATOM 686 C CA . ALA A 1 82 ? -8.693 -3.214 1.019 1.00 98.56 82 ALA A CA 1
ATOM 687 C C . ALA A 1 82 ? -7.290 -2.664 0.716 1.00 98.56 82 ALA A C 1
ATOM 689 O O . ALA A 1 82 ? -6.424 -3.430 0.301 1.00 98.56 82 ALA A O 1
ATOM 690 N N . TYR A 1 83 ? -7.031 -1.380 0.979 1.00 98.50 83 TYR A N 1
ATOM 691 C CA . TYR A 1 83 ? -5.714 -0.764 0.801 1.00 98.50 83 TYR A CA 1
ATOM 692 C C . TYR A 1 83 ? -4.615 -1.449 1.634 1.00 98.50 83 TYR A C 1
ATOM 694 O O . TYR A 1 83 ? -3.528 -1.731 1.120 1.00 98.50 83 TYR A O 1
ATOM 702 N N . TYR A 1 84 ? -4.891 -1.750 2.908 1.00 97.94 84 TYR A N 1
ATOM 703 C CA . TYR A 1 84 ? -3.929 -2.408 3.804 1.00 97.94 84 TYR A CA 1
ATOM 704 C C . TYR A 1 84 ? -3.787 -3.916 3.562 1.00 97.94 84 TYR A C 1
ATOM 706 O O . TYR A 1 84 ? -2.799 -4.504 3.997 1.00 97.94 84 TYR A O 1
ATOM 714 N N . GLU A 1 85 ? -4.728 -4.535 2.847 1.00 97.81 85 GLU A N 1
ATOM 715 C CA . GLU A 1 85 ? -4.621 -5.922 2.378 1.00 97.81 85 GLU A CA 1
ATOM 716 C C . GLU A 1 85 ? -3.730 -6.061 1.130 1.00 97.81 85 GLU A C 1
ATOM 718 O O . GLU A 1 85 ? -3.303 -7.165 0.782 1.00 97.81 85 GLU A O 1
ATOM 723 N N . LEU A 1 86 ? -3.427 -4.958 0.438 1.00 97.31 86 LEU A N 1
ATOM 724 C CA . LEU A 1 86 ? -2.530 -4.976 -0.714 1.00 97.31 86 LEU A CA 1
ATOM 725 C C . LEU A 1 86 ? -1.074 -5.166 -0.291 1.00 97.31 86 LEU A C 1
ATOM 727 O O . LEU A 1 86 ? -0.607 -4.657 0.726 1.00 97.31 86 LEU A O 1
ATOM 731 N N . SER A 1 87 ? -0.314 -5.855 -1.145 1.00 95.44 87 SER A N 1
ATOM 732 C CA . SER A 1 87 ? 1.133 -5.950 -0.972 1.00 95.44 87 SER A CA 1
ATOM 733 C C . SER A 1 87 ? 1.773 -4.563 -1.025 1.00 95.44 87 SER A C 1
ATOM 735 O O . SER A 1 87 ? 1.501 -3.784 -1.937 1.00 95.44 87 SER A O 1
ATOM 737 N N . THR A 1 88 ? 2.696 -4.312 -0.100 1.00 94.88 88 THR A N 1
ATOM 738 C CA . THR A 1 88 ? 3.546 -3.112 -0.068 1.00 94.88 88 THR A CA 1
ATOM 739 C C . THR A 1 88 ? 4.685 -3.153 -1.092 1.00 94.88 88 THR A C 1
ATOM 741 O O . THR A 1 88 ? 5.454 -2.203 -1.206 1.00 94.88 88 THR A O 1
ATOM 744 N N . LYS A 1 89 ? 4.845 -4.265 -1.824 1.00 93.00 89 LYS A N 1
ATOM 745 C CA . LYS A 1 89 ? 5.831 -4.395 -2.903 1.00 93.00 89 LYS A CA 1
ATOM 746 C C . LYS A 1 89 ? 5.226 -3.954 -4.237 1.00 93.00 89 LYS A C 1
ATOM 748 O O . LYS A 1 89 ? 4.128 -4.383 -4.592 1.00 93.00 89 LYS A O 1
ATOM 753 N N . GLY A 1 90 ? 6.003 -3.202 -5.017 1.00 94.75 90 GLY A N 1
ATOM 754 C CA . GLY A 1 90 ? 5.571 -2.667 -6.314 1.00 94.75 90 GLY A CA 1
ATOM 755 C C . GLY A 1 90 ? 4.637 -1.469 -6.152 1.00 94.75 90 GLY A C 1
ATOM 756 O O . GLY A 1 90 ? 4.676 -0.814 -5.118 1.00 94.75 90 GLY A O 1
ATOM 757 N N . PHE A 1 91 ? 3.806 -1.201 -7.163 1.00 97.06 91 PHE A N 1
ATOM 758 C CA . PHE A 1 91 ? 2.922 -0.023 -7.198 1.00 97.06 91 PHE A CA 1
ATOM 759 C C . PHE A 1 91 ? 1.429 -0.333 -6.961 1.00 97.06 91 PHE A C 1
ATOM 761 O O . PHE A 1 91 ? 0.545 0.368 -7.459 1.00 97.06 91 PHE A O 1
ATOM 768 N N . ARG A 1 92 ? 1.098 -1.439 -6.278 1.00 97.69 92 ARG A N 1
ATOM 769 C CA . ARG A 1 92 ? -0.306 -1.869 -6.108 1.00 97.69 92 ARG A CA 1
ATOM 770 C C . ARG A 1 92 ? -1.118 -0.895 -5.256 1.00 97.69 92 ARG A C 1
ATOM 772 O O . ARG A 1 92 ? -2.254 -0.591 -5.611 1.00 97.69 92 ARG A O 1
ATOM 779 N N . GLN A 1 93 ? -0.533 -0.407 -4.167 1.00 98.25 93 GLN A N 1
ATOM 780 C CA . GLN A 1 93 ? -1.178 0.543 -3.263 1.00 98.25 93 GLN A CA 1
ATOM 781 C C . GLN A 1 93 ? -1.411 1.894 -3.943 1.00 98.25 93 GLN A C 1
ATOM 783 O O . GLN A 1 93 ? -2.500 2.449 -3.859 1.00 98.25 93 GLN A O 1
ATOM 788 N N . GLU A 1 94 ? -0.442 2.387 -4.706 1.00 98.25 94 GLU A N 1
ATOM 789 C CA . GLU A 1 94 ? -0.556 3.648 -5.434 1.00 98.25 94 GLU A CA 1
ATOM 790 C C . GLU A 1 94 ? -1.600 3.569 -6.554 1.00 98.25 94 GLU A C 1
ATOM 792 O O . GLU A 1 94 ? -2.366 4.514 -6.739 1.00 98.25 94 GLU A O 1
ATOM 797 N N . ARG A 1 95 ? -1.692 2.438 -7.274 1.00 98.06 95 ARG A N 1
ATOM 798 C CA . ARG A 1 95 ? -2.789 2.205 -8.235 1.00 98.06 95 ARG A CA 1
ATOM 799 C C . ARG A 1 95 ? -4.143 2.189 -7.539 1.00 98.06 95 ARG A C 1
ATOM 801 O O . ARG A 1 95 ? -5.077 2.789 -8.051 1.00 98.06 95 ARG A O 1
ATOM 808 N N . PHE A 1 96 ? -4.245 1.535 -6.382 1.00 98.44 96 PHE A N 1
ATOM 809 C CA . PHE A 1 96 ? -5.485 1.521 -5.612 1.00 98.44 96 PHE A CA 1
ATOM 810 C C . PHE A 1 96 ? -5.909 2.935 -5.225 1.00 98.44 96 PHE A C 1
ATOM 812 O O . PHE A 1 96 ? -7.059 3.292 -5.440 1.00 98.44 96 PHE A O 1
ATOM 819 N N . LEU A 1 97 ? -4.984 3.756 -4.722 1.00 98.44 97 LEU A N 1
ATOM 820 C CA . LEU A 1 97 ? -5.272 5.150 -4.380 1.00 98.44 97 LEU A CA 1
ATOM 821 C C . LEU A 1 97 ? -5.709 5.960 -5.608 1.00 98.44 97 LEU A C 1
ATOM 823 O O . LEU A 1 97 ? -6.672 6.713 -5.526 1.00 98.44 97 LEU A O 1
ATOM 827 N N . ARG A 1 98 ? -5.060 5.762 -6.760 1.00 98.06 98 ARG A N 1
ATOM 828 C CA . ARG A 1 98 ? -5.462 6.389 -8.029 1.00 98.06 98 ARG A CA 1
ATOM 829 C C . ARG A 1 98 ? -6.872 5.980 -8.465 1.00 98.06 98 ARG A C 1
ATOM 831 O O . ARG A 1 98 ? -7.612 6.812 -8.975 1.00 98.06 98 ARG A O 1
ATOM 838 N N . ASP A 1 99 ? -7.220 4.707 -8.298 1.00 98.12 99 ASP A N 1
ATOM 839 C CA . ASP A 1 99 ? -8.472 4.129 -8.799 1.00 98.12 99 ASP A CA 1
ATOM 840 C C . ASP A 1 99 ? -9.638 4.258 -7.788 1.00 98.12 99 ASP A C 1
ATOM 842 O O . ASP A 1 99 ? -10.782 3.976 -8.140 1.00 98.12 99 ASP A O 1
ATOM 846 N N . ASN A 1 100 ? -9.372 4.712 -6.554 1.00 98.31 100 ASN A N 1
ATOM 847 C CA . ASN A 1 100 ? -10.356 4.943 -5.486 1.00 98.31 100 ASN A CA 1
ATOM 848 C C . ASN A 1 100 ? -10.289 6.405 -5.010 1.00 98.31 100 ASN A C 1
ATOM 850 O O . ASN A 1 100 ? -9.842 6.697 -3.898 1.00 98.31 100 ASN A O 1
ATOM 854 N N . GLU A 1 101 ? -10.724 7.324 -5.875 1.00 98.31 101 GLU A N 1
ATOM 855 C CA . GLU A 1 101 ? -10.586 8.775 -5.688 1.00 98.31 101 GLU A CA 1
ATOM 856 C C . GLU A 1 101 ? -11.234 9.294 -4.391 1.00 98.31 101 GLU A C 1
ATOM 858 O O . GLU A 1 101 ? -10.612 10.087 -3.684 1.00 98.31 101 GLU A O 1
ATOM 863 N N . ASP A 1 102 ? -12.427 8.810 -4.031 1.00 98.50 102 ASP A N 1
ATOM 864 C CA . ASP A 1 102 ? -13.121 9.224 -2.801 1.00 98.50 102 ASP A CA 1
ATOM 865 C C . ASP A 1 102 ? -12.297 8.866 -1.553 1.00 98.50 102 ASP A C 1
ATOM 867 O O . ASP A 1 102 ? -12.025 9.713 -0.702 1.00 98.50 102 ASP A O 1
ATOM 871 N N . TYR A 1 103 ? -11.791 7.630 -1.486 1.00 98.56 103 TYR A N 1
ATOM 872 C CA . TYR A 1 103 ? -10.903 7.191 -0.408 1.00 98.56 103 TYR A CA 1
ATOM 873 C C . TYR A 1 103 ? -9.599 7.995 -0.369 1.00 98.56 103 TYR A C 1
ATOM 875 O O . TYR A 1 103 ? -9.140 8.395 0.706 1.00 98.56 103 TYR A O 1
ATOM 883 N N . TYR A 1 104 ? -9.005 8.264 -1.532 1.00 98.62 104 TYR A N 1
ATOM 884 C CA . TYR A 1 104 ? -7.776 9.042 -1.620 1.00 98.62 104 TYR A CA 1
ATOM 885 C C . TYR A 1 104 ? -7.963 10.487 -1.127 1.00 98.62 104 TYR A C 1
ATOM 887 O O . TYR A 1 104 ? -7.165 10.992 -0.336 1.00 98.62 104 TYR A O 1
ATOM 895 N N . ASN A 1 105 ? -9.035 11.157 -1.539 1.00 98.50 105 ASN A N 1
ATOM 896 C CA . ASN A 1 105 ? -9.268 12.547 -1.162 1.00 98.50 105 ASN A CA 1
ATOM 897 C C . ASN A 1 105 ? -9.726 12.682 0.295 1.00 98.50 105 ASN A C 1
ATOM 899 O O . ASN A 1 105 ? -9.183 13.501 1.040 1.00 98.50 105 ASN A O 1
ATOM 903 N N . GLU A 1 106 ? -10.703 11.882 0.720 1.00 98.50 106 GLU A N 1
ATOM 904 C CA . GLU A 1 106 ? -11.333 12.046 2.031 1.00 98.50 106 GLU A CA 1
ATOM 905 C C . GLU A 1 106 ? -10.505 11.424 3.153 1.00 98.50 106 GLU A C 1
ATOM 907 O O . GLU A 1 106 ? -10.239 12.069 4.171 1.00 98.50 106 GLU A O 1
ATOM 912 N N . VAL A 1 107 ? -10.050 10.184 2.965 1.00 98.38 107 VAL A N 1
ATOM 913 C CA . VAL A 1 107 ? -9.340 9.453 4.016 1.00 98.38 107 VAL A CA 1
ATOM 914 C C . VAL A 1 107 ? -7.842 9.704 3.932 1.00 98.38 107 VAL A C 1
ATOM 916 O O . VAL A 1 107 ? -7.251 10.155 4.909 1.00 98.38 107 VAL A O 1
ATOM 919 N N . TRP A 1 108 ? -7.211 9.446 2.783 1.00 98.50 108 TRP A N 1
ATOM 920 C CA . TRP A 1 108 ? -5.750 9.512 2.667 1.00 98.50 108 TRP A CA 1
ATOM 921 C C . TRP A 1 108 ? -5.202 10.937 2.824 1.00 98.50 108 TRP A C 1
ATOM 923 O O . TRP A 1 108 ? -4.338 11.164 3.674 1.00 98.50 108 TRP A O 1
ATOM 933 N N . LEU A 1 109 ? -5.702 11.902 2.046 1.00 98.31 109 LEU A N 1
ATOM 934 C CA . LEU A 1 109 ? -5.267 13.301 2.136 1.00 98.31 109 LEU A CA 1
ATOM 935 C C . LEU A 1 109 ? -5.945 14.054 3.285 1.00 98.31 109 LEU A C 1
ATOM 937 O O . LEU A 1 109 ? -5.288 14.832 3.974 1.00 98.31 109 LEU A O 1
ATOM 941 N N . GLY A 1 110 ? -7.247 13.837 3.488 1.00 98.38 110 GLY A N 1
ATOM 942 C CA . GLY A 1 110 ? -8.039 14.555 4.485 1.00 98.38 110 GLY A CA 1
ATOM 943 C C . GLY A 1 110 ? -7.779 14.087 5.915 1.00 98.38 110 GLY A C 1
ATOM 944 O O . GLY A 1 110 ? -7.146 14.789 6.702 1.00 98.38 110 GLY A O 1
ATOM 945 N N . ILE A 1 111 ? -8.300 12.910 6.261 1.00 97.69 111 ILE A N 1
ATOM 946 C CA . ILE A 1 111 ? -8.337 12.413 7.646 1.00 97.69 111 ILE A CA 1
ATOM 947 C C . ILE A 1 111 ? -6.957 11.965 8.138 1.00 97.69 111 ILE A C 1
ATOM 949 O O . ILE A 1 111 ? -6.566 12.292 9.259 1.00 97.69 111 ILE A O 1
ATOM 953 N N . LEU A 1 112 ? -6.206 11.234 7.311 1.00 97.31 112 LEU A N 1
ATOM 954 C CA . LEU A 1 112 ? -4.873 10.738 7.663 1.00 97.31 112 LEU A CA 1
ATOM 955 C C . LEU A 1 112 ? -3.778 11.795 7.458 1.00 97.31 112 LEU A C 1
ATOM 957 O O . LEU A 1 112 ? -2.718 11.696 8.076 1.00 97.31 112 LEU A O 1
ATOM 961 N N . GLY A 1 113 ? -4.020 12.811 6.621 1.00 97.75 113 GLY A N 1
ATOM 962 C CA . GLY A 1 113 ? -3.063 13.892 6.371 1.00 97.75 113 GLY A CA 1
ATOM 963 C C . GLY A 1 113 ? -1.797 13.443 5.634 1.00 97.75 113 GLY A C 1
ATOM 964 O O . GLY A 1 113 ? -0.728 14.027 5.833 1.00 97.75 113 GLY A O 1
ATOM 965 N N . ASN A 1 114 ? -1.888 12.390 4.818 1.00 98.06 114 ASN A N 1
ATOM 966 C CA . ASN A 1 114 ? -0.759 11.895 4.040 1.00 98.06 114 ASN A CA 1
ATOM 967 C C . ASN A 1 114 ? -0.402 12.849 2.887 1.00 98.06 114 ASN A C 1
ATOM 969 O O . ASN A 1 114 ? -1.146 13.759 2.527 1.00 98.06 114 ASN A O 1
ATOM 973 N N . GLN A 1 115 ? 0.778 12.643 2.300 1.00 98.06 115 GLN A N 1
ATOM 974 C CA . GLN A 1 115 ? 1.249 13.434 1.162 1.00 98.06 115 GLN A CA 1
ATOM 975 C C . GLN A 1 115 ? 0.546 13.019 -0.140 1.00 98.06 115 GLN A C 1
ATOM 977 O O . GLN A 1 115 ? 0.167 11.857 -0.317 1.00 98.06 115 GLN A O 1
ATOM 982 N N . GLU A 1 116 ? 0.439 13.975 -1.066 1.00 98.12 116 GLU A N 1
ATOM 983 C CA . GLU A 1 116 ? -0.022 13.725 -2.431 1.00 98.12 116 GLU A CA 1
ATOM 984 C C . GLU A 1 116 ? 0.942 12.789 -3.172 1.00 98.12 116 GLU A C 1
ATOM 986 O O . GLU A 1 116 ? 2.167 12.911 -3.072 1.00 98.12 116 GLU A O 1
ATOM 991 N N . ILE A 1 117 ? 0.379 11.856 -3.936 1.00 97.12 117 ILE A N 1
ATOM 992 C CA . ILE A 1 117 ? 1.123 10.891 -4.737 1.00 97.12 117 ILE A CA 1
ATOM 993 C C . ILE A 1 117 ? 1.119 11.335 -6.198 1.00 97.12 117 ILE A C 1
ATOM 995 O O . ILE A 1 117 ? 0.072 11.550 -6.805 1.00 97.12 117 ILE A O 1
ATOM 999 N N . GLY A 1 118 ? 2.308 11.400 -6.799 1.00 97.00 118 GLY A N 1
ATOM 1000 C CA . GLY A 1 118 ? 2.463 11.608 -8.238 1.00 97.00 118 GLY A CA 1
ATOM 1001 C C . GLY A 1 118 ? 2.042 10.366 -9.021 1.00 97.00 118 GLY A C 1
ATOM 1002 O O . GLY A 1 118 ? 2.880 9.523 -9.348 1.00 97.00 118 GLY A O 1
ATOM 1003 N N . PHE A 1 119 ? 0.749 10.239 -9.329 1.00 97.38 119 PHE A N 1
ATOM 1004 C CA . PHE A 1 119 ? 0.209 9.090 -10.066 1.00 97.38 119 PHE A CA 1
ATOM 1005 C C . PHE A 1 119 ? 0.796 8.940 -11.480 1.00 97.38 119 PHE A C 1
ATOM 1007 O O . PHE A 1 119 ? 0.801 7.842 -12.036 1.00 97.38 119 PHE A O 1
ATOM 1014 N N . ASP A 1 120 ? 1.383 10.002 -12.038 1.00 96.44 120 ASP A N 1
ATOM 1015 C CA . ASP A 1 120 ? 2.147 9.959 -13.286 1.00 96.44 120 ASP A CA 1
ATOM 1016 C C . ASP A 1 120 ? 3.439 9.132 -13.172 1.00 96.44 120 ASP A C 1
ATOM 1018 O O . ASP A 1 120 ? 4.022 8.766 -14.190 1.00 96.44 120 ASP A O 1
ATOM 1022 N N . LYS A 1 121 ? 3.905 8.807 -11.964 1.00 96.19 121 LYS A N 1
ATOM 1023 C CA . LYS A 1 121 ? 5.084 7.954 -11.739 1.00 96.19 121 LYS A CA 1
ATOM 1024 C C . LYS A 1 121 ? 4.750 6.484 -11.541 1.00 96.19 121 LYS A C 1
ATOM 1026 O O . LYS A 1 121 ? 5.672 5.676 -11.445 1.00 96.19 121 LYS A O 1
ATOM 1031 N N . ILE A 1 122 ? 3.468 6.127 -11.525 1.00 97.25 122 ILE A N 1
ATOM 1032 C CA . ILE A 1 122 ? 3.054 4.731 -11.433 1.00 97.25 122 ILE A CA 1
ATOM 1033 C C . ILE A 1 122 ? 3.258 4.074 -12.812 1.00 97.25 122 ILE A C 1
ATOM 1035 O O . ILE A 1 122 ? 2.678 4.557 -13.791 1.00 97.25 122 ILE A O 1
ATOM 1039 N N . PRO A 1 123 ? 4.087 3.017 -12.936 1.00 97.81 123 PRO A N 1
ATOM 1040 C CA . PRO A 1 123 ? 4.207 2.235 -14.170 1.00 97.81 123 PRO A CA 1
ATOM 1041 C C . PRO A 1 123 ? 2.888 1.538 -14.521 1.00 97.81 123 PRO A C 1
ATOM 1043 O O . PRO A 1 123 ? 2.020 1.398 -13.665 1.00 97.81 123 PRO A O 1
ATOM 1046 N N . THR A 1 124 ? 2.722 1.019 -15.736 1.00 97.56 124 THR A N 1
ATOM 1047 C CA . THR A 1 124 ? 1.677 0.013 -16.035 1.00 97.56 124 THR A CA 1
ATOM 1048 C C . THR A 1 124 ? 1.979 -1.335 -15.362 1.00 97.56 124 THR A C 1
ATOM 1050 O O . THR A 1 124 ? 3.080 -1.534 -14.845 1.00 97.56 124 THR A O 1
ATOM 1053 N N . VAL A 1 125 ? 0.993 -2.236 -15.261 1.00 96.50 125 VAL A N 1
ATOM 1054 C CA . VAL A 1 125 ? 1.201 -3.560 -14.630 1.00 96.50 125 VAL A CA 1
ATOM 1055 C C . VAL A 1 125 ? 2.104 -4.407 -15.523 1.00 96.50 125 VAL A C 1
ATOM 1057 O O . VAL A 1 125 ? 3.082 -4.984 -15.059 1.00 96.50 125 VAL A O 1
ATOM 1060 N N . GLU A 1 126 ? 1.840 -4.371 -16.826 1.00 97.19 126 GLU A N 1
ATOM 1061 C CA . GLU A 1 126 ? 2.595 -5.070 -17.860 1.00 97.19 126 GLU A CA 1
ATOM 1062 C C . GLU A 1 126 ? 4.070 -4.643 -17.853 1.00 97.19 126 GLU A C 1
ATOM 1064 O O . GLU A 1 126 ? 4.966 -5.474 -18.013 1.00 97.19 126 GLU A O 1
ATOM 1069 N N . PHE A 1 127 ? 4.348 -3.355 -17.615 1.00 98.00 127 PHE A N 1
ATOM 1070 C CA . PHE A 1 127 ? 5.718 -2.865 -17.493 1.00 98.00 127 PHE A CA 1
ATOM 1071 C C . PHE A 1 127 ? 6.423 -3.405 -16.249 1.00 98.00 127 PHE A C 1
ATOM 1073 O O . PHE A 1 127 ? 7.588 -3.773 -16.356 1.00 98.00 127 PHE A O 1
ATOM 1080 N N . GLU A 1 128 ? 5.758 -3.475 -15.088 1.00 96.50 128 GLU A N 1
ATOM 1081 C CA . GLU A 1 128 ? 6.357 -4.059 -13.875 1.00 96.50 128 GLU A CA 1
ATOM 1082 C C . GLU A 1 128 ? 6.729 -5.531 -14.080 1.00 96.50 128 GLU A C 1
ATOM 1084 O O . GLU A 1 128 ? 7.830 -5.942 -13.717 1.00 96.50 128 GLU A O 1
ATOM 1089 N N . GLU A 1 129 ? 5.840 -6.312 -14.693 1.00 95.75 129 GLU A N 1
ATOM 1090 C CA . GLU A 1 129 ? 6.080 -7.732 -14.968 1.00 95.75 129 GLU A CA 1
ATOM 1091 C C . GLU A 1 129 ? 7.246 -7.917 -15.947 1.00 95.75 129 GLU A C 1
ATOM 1093 O O . GLU A 1 129 ? 8.189 -8.664 -15.675 1.00 95.75 129 GLU A O 1
ATOM 1098 N N . THR A 1 130 ? 7.236 -7.154 -17.040 1.00 97.50 130 THR A N 1
ATOM 1099 C CA . THR A 1 130 ? 8.287 -7.185 -18.068 1.00 97.50 130 THR A CA 1
ATOM 1100 C C . THR A 1 130 ? 9.629 -6.674 -17.528 1.00 97.50 130 THR A C 1
ATOM 1102 O O . THR A 1 130 ? 10.697 -7.145 -17.930 1.00 97.50 130 THR A O 1
ATOM 1105 N N . LEU A 1 131 ? 9.611 -5.733 -16.576 1.00 97.12 131 LEU A N 1
ATOM 1106 C CA . LEU A 1 131 ? 10.822 -5.178 -15.972 1.00 97.12 131 LEU A CA 1
ATOM 1107 C C . LEU A 1 131 ? 11.629 -6.253 -15.239 1.00 97.12 131 LEU A C 1
ATOM 1109 O O . LEU A 1 131 ? 12.855 -6.231 -15.309 1.00 97.12 131 LEU A O 1
ATOM 1113 N N . ILE A 1 132 ? 10.966 -7.222 -14.601 1.00 95.75 132 ILE A N 1
ATOM 1114 C CA . ILE A 1 132 ? 11.636 -8.334 -13.911 1.00 95.75 132 ILE A CA 1
ATOM 1115 C C . ILE A 1 132 ? 12.444 -9.181 -14.904 1.00 95.75 132 ILE A C 1
ATOM 1117 O O . ILE A 1 132 ? 13.568 -9.587 -14.604 1.00 95.75 132 ILE A O 1
ATOM 1121 N N . GLU A 1 133 ? 11.895 -9.453 -16.089 1.00 96.56 133 GLU A N 1
ATOM 1122 C CA . GLU A 1 133 ? 12.600 -10.190 -17.143 1.00 96.56 133 GLU A CA 1
ATOM 1123 C C . GLU A 1 133 ? 13.767 -9.378 -17.701 1.00 96.56 133 GLU A C 1
ATOM 1125 O O . GLU A 1 133 ? 14.891 -9.877 -17.782 1.00 96.56 133 GLU A O 1
ATOM 1130 N N . TYR A 1 134 ? 13.526 -8.100 -17.996 1.00 97.44 134 TYR A N 1
ATOM 1131 C CA . TYR A 1 134 ? 14.549 -7.171 -18.463 1.00 97.44 134 TYR A CA 1
ATOM 1132 C C . TYR A 1 134 ? 15.727 -7.052 -17.485 1.00 97.44 134 TYR A C 1
ATOM 1134 O O . TYR A 1 134 ? 16.890 -7.003 -17.895 1.00 97.44 134 TYR A O 1
ATOM 1142 N N . GLU A 1 135 ? 15.455 -7.025 -16.180 1.00 96.75 135 GLU A N 1
ATOM 1143 C CA . GLU A 1 135 ? 16.484 -6.901 -15.149 1.00 96.75 135 GLU A CA 1
ATOM 1144 C C . GLU A 1 135 ? 17.355 -8.156 -15.000 1.00 96.75 135 GLU A C 1
ATOM 1146 O O . GLU A 1 135 ? 18.486 -8.049 -14.521 1.00 96.75 135 GLU A O 1
ATOM 1151 N N . ARG A 1 136 ? 16.892 -9.316 -15.479 1.00 97.56 136 ARG A N 1
ATOM 1152 C CA . ARG A 1 136 ? 17.687 -10.555 -15.528 1.00 97.56 136 ARG A CA 1
ATOM 1153 C C . ARG A 1 136 ? 18.654 -10.610 -16.710 1.00 97.56 136 ARG A C 1
ATOM 1155 O O . ARG A 1 136 ? 19.568 -11.428 -16.684 1.00 97.56 136 ARG A O 1
ATOM 1162 N N . LEU A 1 137 ? 18.464 -9.772 -17.730 1.00 97.00 137 LEU A N 1
ATOM 1163 C CA . LEU A 1 137 ? 19.346 -9.723 -18.896 1.00 97.00 137 LEU A CA 1
ATOM 1164 C C . LEU A 1 137 ? 20.676 -9.042 -18.569 1.00 97.00 137 LEU A C 1
ATOM 1166 O O . LEU A 1 137 ? 20.721 -8.063 -17.805 1.00 97.00 137 LEU A O 1
ATOM 1170 N N . ASP A 1 138 ? 21.732 -9.498 -19.241 1.00 96.75 138 ASP A N 1
ATOM 1171 C CA . ASP A 1 138 ? 23.053 -8.889 -19.160 1.00 96.75 138 ASP A CA 1
ATOM 1172 C C . ASP A 1 138 ? 23.023 -7.433 -19.642 1.00 96.75 138 ASP A C 1
ATOM 1174 O O . ASP A 1 138 ? 22.329 -7.038 -20.589 1.00 96.75 138 ASP A O 1
ATOM 1178 N N . LEU A 1 139 ? 23.799 -6.594 -18.956 1.00 95.06 139 LEU A N 1
ATOM 1179 C CA . LEU A 1 139 ? 23.943 -5.195 -19.334 1.00 95.06 139 LEU A CA 1
ATOM 1180 C C . LEU A 1 139 ? 24.552 -5.084 -20.740 1.00 95.06 139 LEU A C 1
ATOM 1182 O O . LEU A 1 139 ? 25.486 -5.796 -21.099 1.00 95.06 139 LEU A O 1
ATOM 1186 N N . GLY A 1 140 ? 24.075 -4.113 -21.520 1.00 93.69 140 GLY A N 1
ATOM 1187 C CA . GLY A 1 140 ? 24.609 -3.832 -22.851 1.00 93.69 140 GLY A CA 1
ATOM 1188 C C . GLY A 1 140 ? 23.687 -4.309 -23.965 1.00 93.69 140 GLY A C 1
ATOM 1189 O O . GLY A 1 140 ? 22.587 -3.778 -24.104 1.00 93.69 140 GLY A O 1
ATOM 1190 N N . ALA A 1 141 ? 24.173 -5.219 -24.814 1.00 94.12 141 ALA A N 1
ATOM 1191 C CA . ALA A 1 141 ? 23.498 -5.592 -26.058 1.00 94.12 141 ALA A CA 1
ATOM 1192 C C . ALA A 1 141 ? 22.141 -6.267 -25.820 1.00 94.12 141 ALA A C 1
ATOM 1194 O O . ALA A 1 141 ? 21.186 -5.922 -26.507 1.00 94.12 141 ALA A O 1
ATOM 1195 N N . ASP A 1 142 ? 22.033 -7.140 -24.820 1.00 95.81 142 ASP A N 1
ATOM 1196 C CA . ASP A 1 142 ? 20.816 -7.925 -24.587 1.00 95.81 142 ASP A CA 1
ATOM 1197 C C . ASP A 1 142 ? 19.658 -7.039 -24.135 1.00 95.81 142 ASP A C 1
ATOM 1199 O O . ASP A 1 142 ? 18.609 -7.009 -24.776 1.00 95.81 142 ASP A O 1
ATOM 1203 N N . ARG A 1 143 ? 19.880 -6.202 -23.114 1.00 97.00 143 ARG A N 1
ATOM 1204 C CA . ARG A 1 143 ? 18.910 -5.174 -22.703 1.00 97.00 143 ARG A CA 1
ATOM 1205 C C . ARG A 1 143 ? 18.578 -4.187 -23.824 1.00 97.00 143 ARG A C 1
ATOM 1207 O O . ARG A 1 143 ? 17.445 -3.724 -23.924 1.00 97.00 143 ARG A O 1
ATOM 1214 N N . TYR A 1 144 ? 19.554 -3.836 -24.661 1.00 95.00 144 TYR A N 1
ATOM 1215 C CA . TYR A 1 144 ? 19.318 -2.944 -25.795 1.00 95.00 144 TYR A CA 1
ATOM 1216 C C . TYR A 1 144 ? 18.391 -3.576 -26.835 1.00 95.00 144 TYR A C 1
ATOM 1218 O O . TYR A 1 144 ? 17.441 -2.930 -27.264 1.00 95.00 144 TYR A O 1
ATOM 1226 N N . ASN A 1 145 ? 18.655 -4.827 -27.213 1.00 95.12 145 ASN A N 1
ATOM 1227 C CA . ASN A 1 145 ? 17.844 -5.571 -28.171 1.00 95.12 145 ASN A CA 1
ATOM 1228 C C . ASN A 1 145 ? 16.436 -5.801 -27.619 1.00 95.12 145 ASN A C 1
ATOM 1230 O O . ASN A 1 145 ? 15.471 -5.480 -28.298 1.00 95.12 145 ASN A O 1
ATOM 1234 N N . PHE A 1 146 ? 16.320 -6.198 -26.347 1.00 96.75 146 PHE A N 1
ATOM 1235 C CA . PHE A 1 146 ? 15.031 -6.364 -25.677 1.00 96.75 146 PHE A CA 1
ATOM 1236 C C . PHE A 1 146 ? 14.158 -5.108 -25.761 1.00 96.75 146 PHE A C 1
ATOM 1238 O O . PHE A 1 146 ? 12.975 -5.198 -26.069 1.00 96.75 146 PHE A O 1
ATOM 1245 N N . ARG A 1 147 ? 14.738 -3.925 -25.524 1.00 97.19 147 ARG A N 1
ATOM 1246 C CA . ARG A 1 147 ? 14.022 -2.645 -25.656 1.00 97.19 147 ARG A CA 1
ATOM 1247 C C . ARG A 1 147 ? 13.630 -2.330 -27.101 1.00 97.19 147 ARG A C 1
ATOM 1249 O O . ARG A 1 147 ? 12.591 -1.722 -27.316 1.00 97.19 147 ARG A O 1
ATOM 1256 N N . GLY A 1 148 ? 14.445 -2.730 -28.076 1.00 95.75 148 GLY A N 1
ATOM 1257 C CA . GLY A 1 148 ? 14.108 -2.602 -29.495 1.00 95.75 148 GLY A CA 1
ATOM 1258 C C . GLY A 1 148 ? 12.953 -3.511 -29.918 1.00 95.75 148 GLY A C 1
ATOM 1259 O O . GLY A 1 148 ? 12.117 -3.095 -30.715 1.00 95.75 148 GLY A O 1
ATOM 1260 N N . ASP A 1 149 ? 12.883 -4.711 -29.343 1.00 96.88 149 ASP A N 1
ATOM 1261 C CA . ASP A 1 149 ? 11.838 -5.697 -29.629 1.00 96.88 149 ASP A CA 1
ATOM 1262 C C . ASP A 1 149 ? 10.534 -5.424 -28.849 1.00 96.88 149 ASP A C 1
ATOM 1264 O O . ASP A 1 149 ? 9.465 -5.867 -29.262 1.00 96.88 149 ASP A O 1
ATOM 1268 N N . ASN A 1 150 ? 10.599 -4.660 -27.750 1.00 97.50 150 ASN A N 1
ATOM 1269 C CA . ASN A 1 150 ? 9.465 -4.321 -26.883 1.00 97.50 150 ASN A CA 1
ATOM 1270 C C . ASN A 1 150 ? 9.283 -2.796 -26.781 1.00 97.50 150 ASN A C 1
ATOM 1272 O O . ASN A 1 150 ? 9.595 -2.178 -25.760 1.00 97.50 150 ASN A O 1
ATOM 1276 N N . LEU A 1 151 ? 8.776 -2.174 -27.848 1.00 96.38 151 LEU A N 1
ATOM 1277 C CA . LEU A 1 151 ? 8.685 -0.710 -27.945 1.00 96.38 151 LEU A CA 1
ATOM 1278 C C . LEU A 1 151 ? 7.746 -0.070 -26.909 1.00 96.38 151 LEU A C 1
ATOM 1280 O O . LEU A 1 151 ? 8.054 1.015 -26.423 1.00 96.38 151 LEU A O 1
ATOM 1284 N N . ASP A 1 152 ? 6.650 -0.731 -26.527 1.00 97.38 152 ASP A N 1
ATOM 1285 C CA . ASP A 1 152 ? 5.745 -0.216 -25.486 1.00 97.38 152 ASP A CA 1
ATOM 1286 C C . ASP A 1 152 ? 6.430 -0.204 -24.110 1.00 97.38 152 ASP A C 1
ATOM 1288 O O . ASP A 1 152 ? 6.335 0.772 -23.364 1.00 97.38 152 ASP A O 1
ATOM 1292 N N . PHE A 1 153 ? 7.211 -1.247 -23.808 1.00 98.00 153 PHE A N 1
ATOM 1293 C CA . PHE A 1 153 ? 8.057 -1.296 -22.616 1.00 98.00 153 PHE A CA 1
ATOM 1294 C C . PHE A 1 153 ? 9.123 -0.192 -22.645 1.00 98.00 153 PHE A C 1
ATOM 1296 O O . PHE A 1 153 ? 9.350 0.484 -21.640 1.00 98.00 153 PHE A O 1
ATOM 1303 N N . ASP A 1 154 ? 9.762 0.038 -23.797 1.00 98.00 154 ASP A N 1
ATOM 1304 C CA . ASP A 1 154 ? 10.718 1.135 -23.944 1.00 98.00 154 ASP A CA 1
ATOM 1305 C C . ASP A 1 154 ? 10.067 2.495 -23.682 1.00 98.00 154 ASP A C 1
ATOM 1307 O O . ASP A 1 154 ? 10.593 3.276 -22.884 1.00 98.00 154 ASP A O 1
ATOM 1311 N N . ALA A 1 155 ? 8.921 2.752 -24.317 1.00 97.88 155 ALA A N 1
ATOM 1312 C CA . ALA A 1 155 ? 8.176 3.998 -24.208 1.00 97.88 155 ALA A CA 1
ATOM 1313 C C . ALA A 1 155 ? 7.755 4.281 -22.763 1.00 97.88 155 ALA A C 1
ATOM 1315 O O . ALA A 1 155 ? 7.922 5.402 -22.279 1.00 97.88 155 ALA A O 1
ATOM 1316 N N . GLU A 1 156 ? 7.286 3.264 -22.046 1.00 98.12 156 GLU A N 1
ATOM 1317 C CA . GLU A 1 156 ? 6.914 3.384 -20.640 1.00 98.12 156 GLU A CA 1
ATOM 1318 C C . GLU A 1 156 ? 8.132 3.685 -19.754 1.00 98.12 156 GLU A C 1
ATOM 1320 O O . GLU A 1 156 ? 8.105 4.596 -18.922 1.00 98.12 156 GLU A O 1
ATOM 1325 N N . GLY A 1 157 ? 9.262 3.012 -19.981 1.00 97.81 157 GLY A N 1
ATOM 1326 C CA . GLY A 1 157 ? 10.496 3.316 -19.258 1.00 97.81 157 GLY A CA 1
ATOM 1327 C C . GLY A 1 157 ? 11.038 4.722 -19.538 1.00 97.81 157 GLY A C 1
ATOM 1328 O O . GLY A 1 157 ? 11.590 5.360 -18.637 1.00 97.81 157 GLY A O 1
ATOM 1329 N N . VAL A 1 158 ? 10.833 5.248 -20.750 1.00 97.69 158 VAL A N 1
ATOM 1330 C CA . VAL A 1 158 ? 11.117 6.651 -21.092 1.00 97.69 158 VAL A CA 1
ATOM 1331 C C . VAL A 1 158 ? 10.171 7.597 -20.362 1.00 97.69 158 VAL A C 1
ATOM 1333 O O . VAL A 1 158 ? 10.634 8.581 -19.785 1.00 97.69 158 VAL A O 1
ATOM 1336 N N . ARG A 1 159 ? 8.865 7.305 -20.356 1.00 97.50 159 ARG A N 1
ATOM 1337 C CA . ARG A 1 159 ? 7.834 8.097 -19.666 1.00 97.50 159 ARG A CA 1
ATOM 1338 C C . ARG A 1 159 ? 8.151 8.243 -18.178 1.00 97.50 159 ARG A C 1
ATOM 1340 O O . ARG A 1 159 ? 8.041 9.332 -17.620 1.00 97.50 159 ARG A O 1
ATOM 1347 N N . LEU A 1 160 ? 8.617 7.158 -17.563 1.00 97.19 160 LEU A N 1
ATOM 1348 C CA . LEU A 1 160 ? 9.048 7.104 -16.166 1.00 97.19 160 LEU A CA 1
ATOM 1349 C C . LEU A 1 160 ? 10.444 7.705 -15.928 1.00 97.19 160 LEU A C 1
ATOM 1351 O O . LEU A 1 160 ? 10.892 7.784 -14.786 1.00 97.19 160 LEU A O 1
ATOM 1355 N N . GLY A 1 161 ? 11.154 8.112 -16.983 1.00 96.62 161 GLY A N 1
ATOM 1356 C CA . GLY A 1 161 ? 12.491 8.697 -16.893 1.00 96.62 161 GLY A CA 1
ATOM 1357 C C . GLY A 1 161 ? 13.600 7.702 -16.539 1.00 96.62 161 GLY A C 1
ATOM 1358 O O . GLY A 1 161 ? 14.694 8.124 -16.167 1.00 96.62 161 GLY A O 1
ATOM 1359 N N . LYS A 1 162 ? 13.359 6.389 -16.658 1.00 96.12 162 LYS A N 1
ATOM 1360 C CA . LYS A 1 162 ? 14.365 5.350 -16.374 1.00 96.12 162 LYS A CA 1
ATOM 1361 C C . LYS A 1 162 ? 15.470 5.310 -17.430 1.00 96.12 162 LYS A C 1
ATOM 1363 O O . LYS A 1 162 ? 16.614 4.987 -17.111 1.00 96.12 162 LYS A O 1
ATOM 1368 N N . TRP A 1 163 ? 15.156 5.639 -18.684 1.00 96.19 163 TRP A N 1
ATOM 1369 C CA . TRP A 1 163 ? 16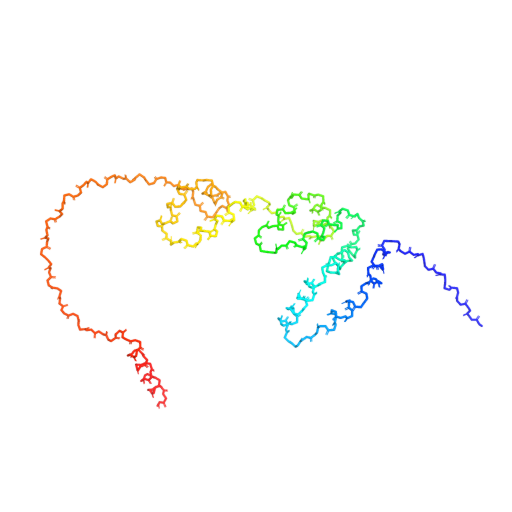.131 5.687 -19.776 1.00 96.19 163 TRP A CA 1
ATOM 1370 C C . TRP A 1 163 ? 15.717 6.639 -20.901 1.00 96.19 163 TRP A C 1
ATOM 1372 O O . TRP A 1 163 ? 14.593 7.123 -20.969 1.00 96.19 163 TRP A O 1
ATOM 1382 N N . LYS A 1 164 ? 16.661 6.921 -21.806 1.00 95.81 164 LYS A N 1
ATOM 1383 C CA . LYS A 1 164 ? 16.404 7.663 -23.051 1.00 95.81 164 LYS A CA 1
ATOM 1384 C C . LYS A 1 164 ? 15.712 6.765 -24.080 1.00 95.81 164 LYS A C 1
ATOM 1386 O O . LYS A 1 164 ? 16.001 5.569 -24.045 1.00 95.81 164 LYS A O 1
ATOM 1391 N N . PRO A 1 165 ? 14.920 7.320 -25.018 1.00 95.50 165 PRO A N 1
ATOM 1392 C CA . PRO A 1 165 ? 14.276 6.550 -26.082 1.00 95.50 165 PRO A CA 1
ATOM 1393 C C . PRO A 1 165 ? 15.239 5.624 -26.809 1.00 95.50 165 PRO A C 1
ATOM 1395 O O . PRO A 1 165 ? 16.382 6.011 -27.088 1.00 95.50 165 PRO A O 1
ATOM 1398 N N . PHE A 1 166 ? 14.776 4.414 -27.111 1.00 92.62 166 PHE A N 1
ATOM 1399 C CA . PHE A 1 166 ? 15.494 3.510 -27.990 1.00 92.62 166 PHE A CA 1
ATOM 1400 C C . PHE A 1 166 ? 15.768 4.202 -29.330 1.00 92.62 166 PHE A C 1
ATOM 1402 O O . PHE A 1 166 ? 14.925 4.897 -29.898 1.00 92.62 166 PHE A O 1
ATOM 1409 N N . GLN A 1 167 ? 16.989 4.038 -29.830 1.00 91.19 167 GLN A N 1
ATOM 1410 C CA . GLN A 1 167 ? 17.375 4.518 -31.149 1.00 91.19 167 GLN A CA 1
ATOM 1411 C C . GLN A 1 167 ? 17.717 3.300 -31.985 1.00 91.19 167 GLN A C 1
ATOM 1413 O O . GLN A 1 167 ? 18.588 2.524 -31.606 1.00 91.19 167 GLN A O 1
ATOM 1418 N N . GLU A 1 168 ? 17.095 3.118 -33.141 1.00 82.06 168 GLU A N 1
ATOM 1419 C CA . GLU A 1 168 ? 17.543 2.062 -34.042 1.00 82.06 168 GLU A CA 1
ATOM 1420 C C . GLU A 1 168 ? 19.011 2.307 -34.403 1.00 82.06 168 GLU A C 1
ATOM 1422 O O . GLU A 1 168 ? 19.378 3.331 -34.997 1.00 82.06 168 GLU A O 1
ATOM 1427 N N . ARG A 1 169 ? 19.891 1.368 -34.026 1.00 77.44 169 ARG A N 1
ATOM 1428 C CA . ARG A 1 169 ? 21.266 1.414 -34.517 1.00 77.44 169 ARG A CA 1
ATOM 1429 C C . ARG A 1 169 ? 21.166 1.210 -36.013 1.00 77.44 169 ARG A C 1
ATOM 1431 O O . ARG A 1 169 ? 20.877 0.110 -36.471 1.00 77.44 169 ARG A O 1
ATOM 1438 N N . LYS A 1 170 ? 21.485 2.251 -36.780 1.00 66.75 170 LYS A N 1
ATOM 1439 C CA . LYS A 1 170 ? 21.872 2.091 -38.180 1.00 66.75 170 LYS A CA 1
ATOM 1440 C C . LYS A 1 170 ? 23.180 1.312 -38.180 1.00 66.75 170 LYS A C 1
ATOM 1442 O O . LYS A 1 170 ? 24.260 1.900 -38.238 1.00 66.75 170 LYS A O 1
ATOM 1447 N N . VAL A 1 171 ? 23.092 -0.010 -38.037 1.00 54.28 171 VAL A N 1
ATOM 1448 C CA . VAL A 1 171 ? 24.209 -0.907 -38.286 1.00 54.28 171 VAL A CA 1
ATOM 1449 C C . VAL A 1 171 ? 24.537 -0.670 -39.747 1.00 54.28 171 VAL A C 1
ATOM 1451 O O . VAL A 1 171 ? 23.845 -1.154 -40.639 1.00 54.28 171 VAL A O 1
ATOM 1454 N N . LYS A 1 172 ? 25.557 0.153 -40.015 1.00 55.09 172 LYS A N 1
ATOM 1455 C CA . LYS A 1 172 ? 26.202 0.124 -41.322 1.00 55.09 172 LYS A CA 1
ATOM 1456 C C . LYS A 1 172 ? 26.601 -1.330 -41.474 1.00 55.09 172 LYS A C 1
ATOM 1458 O O . LYS A 1 172 ? 27.431 -1.781 -40.682 1.00 55.09 172 LYS A O 1
ATOM 1463 N N . GLN A 1 173 ? 25.937 -2.056 -42.381 1.00 49.94 173 GLN A N 1
ATOM 1464 C CA . GLN A 1 173 ? 26.317 -3.420 -42.724 1.00 49.94 173 GLN A CA 1
ATOM 1465 C C . GLN A 1 173 ? 27.829 -3.384 -42.847 1.00 49.94 173 GLN A C 1
ATOM 1467 O O . GLN A 1 173 ? 28.372 -2.597 -43.628 1.00 49.94 173 GLN A O 1
ATOM 1472 N N . LYS A 1 174 ? 28.506 -4.087 -41.939 1.00 53.50 174 LYS A N 1
ATOM 1473 C CA . LYS A 1 174 ? 29.955 -4.139 -41.945 1.00 53.50 174 LYS A CA 1
ATOM 1474 C C . LYS A 1 174 ? 30.251 -4.810 -43.274 1.00 53.50 174 LYS A C 1
ATOM 1476 O O . LYS A 1 174 ? 29.965 -5.997 -43.397 1.00 53.50 174 LYS A O 1
ATOM 1481 N N . ALA A 1 175 ? 30.654 -4.015 -44.271 1.00 56.09 175 ALA A N 1
ATOM 1482 C CA . ALA A 1 175 ? 31.011 -4.514 -45.589 1.00 56.09 175 ALA A CA 1
ATOM 1483 C C . ALA A 1 175 ? 31.851 -5.759 -45.351 1.00 56.09 175 ALA A C 1
ATOM 1485 O O . ALA A 1 175 ? 32.752 -5.688 -44.510 1.00 56.09 175 ALA A O 1
ATOM 1486 N N . GLU A 1 176 ? 31.445 -6.871 -45.963 1.00 55.09 176 GLU A N 1
ATOM 1487 C CA . GLU A 1 176 ? 32.066 -8.183 -45.829 1.00 55.09 176 GLU A CA 1
ATOM 1488 C C . GLU A 1 176 ? 33.579 -7.982 -45.832 1.00 55.09 176 GLU A C 1
ATOM 1490 O O . GLU A 1 176 ? 34.181 -7.631 -46.846 1.00 55.09 176 GLU A O 1
ATOM 1495 N N . VAL A 1 177 ? 34.172 -8.005 -44.636 1.00 54.56 177 VAL A N 1
ATOM 1496 C CA . VAL A 1 177 ? 35.594 -7.732 -44.497 1.00 54.56 177 VAL A CA 1
ATOM 1497 C C . VAL A 1 177 ? 36.226 -8.986 -45.049 1.00 54.56 177 VAL A C 1
ATOM 1499 O O . VAL A 1 177 ? 36.149 -10.024 -44.388 1.00 54.56 177 VAL A O 1
ATOM 1502 N N . GLU A 1 178 ? 36.781 -8.895 -46.261 1.00 62.31 178 GLU A N 1
ATOM 1503 C CA . GLU A 1 178 ? 37.575 -9.970 -46.846 1.00 62.31 178 GLU A CA 1
ATOM 1504 C C . GLU A 1 178 ? 38.476 -10.548 -45.749 1.00 62.31 178 GLU A C 1
ATOM 1506 O O . GLU A 1 178 ? 39.071 -9.771 -44.982 1.00 62.31 178 GLU A O 1
ATOM 1511 N N . PRO A 1 179 ? 38.526 -11.885 -45.603 1.00 57.59 179 PRO A N 1
ATOM 1512 C CA . PRO A 1 179 ? 39.246 -12.524 -44.515 1.00 57.59 179 PRO A CA 1
ATOM 1513 C C . PRO A 1 179 ? 40.652 -11.940 -44.463 1.00 57.59 179 PRO A C 1
ATOM 1515 O O . PRO A 1 179 ? 41.423 -12.076 -45.414 1.00 57.59 179 PRO A O 1
ATOM 1518 N N . ARG A 1 180 ? 40.971 -11.241 -43.362 1.00 60.12 180 ARG A N 1
ATOM 1519 C CA . ARG A 1 180 ? 42.302 -10.658 -43.184 1.00 60.12 180 ARG A CA 1
ATOM 1520 C C . ARG A 1 180 ? 43.323 -11.771 -43.434 1.00 60.12 180 ARG A C 1
ATOM 1522 O O . ARG A 1 180 ? 43.193 -12.831 -42.812 1.00 60.12 180 ARG A O 1
ATOM 1529 N N . PRO A 1 181 ? 44.320 -11.562 -44.314 1.00 62.72 181 PRO A N 1
ATOM 1530 C CA . PRO A 1 181 ? 45.392 -12.527 -44.484 1.00 62.72 181 PRO A CA 1
ATOM 1531 C C . PRO A 1 181 ? 45.982 -12.811 -43.105 1.00 62.72 181 PRO A C 1
ATOM 1533 O O . PRO A 1 181 ? 46.210 -11.878 -42.336 1.00 62.72 181 PRO A O 1
ATOM 1536 N N . LYS A 1 182 ? 46.151 -14.098 -42.779 1.00 58.66 182 LYS A N 1
ATOM 1537 C CA . LYS A 1 182 ? 46.684 -14.570 -41.496 1.00 58.66 182 LYS A CA 1
ATOM 1538 C C . LYS A 1 182 ? 48.024 -13.883 -41.231 1.00 58.66 182 LYS A C 1
ATOM 1540 O O . LYS A 1 182 ? 49.062 -14.328 -41.719 1.00 58.66 182 LYS A O 1
ATOM 1545 N N . THR A 1 183 ? 48.006 -12.786 -40.483 1.00 58.97 183 THR A N 1
ATOM 1546 C CA . THR A 1 183 ? 49.220 -12.185 -39.949 1.00 58.97 183 THR A CA 1
ATOM 1547 C C . THR A 1 183 ? 49.801 -13.219 -39.003 1.00 58.97 183 THR A C 1
ATOM 1549 O O . THR A 1 183 ? 49.132 -13.612 -38.049 1.00 58.97 183 THR A O 1
ATOM 1552 N N . LYS A 1 184 ? 50.999 -13.719 -39.325 1.00 61.75 184 LYS A N 1
ATOM 1553 C CA . LYS A 1 184 ? 51.760 -14.629 -38.469 1.00 61.75 184 LYS A CA 1
ATOM 1554 C C . LYS A 1 184 ? 51.721 -14.103 -37.040 1.00 61.75 184 LYS A C 1
ATOM 1556 O O . LYS A 1 184 ? 52.137 -12.972 -36.793 1.00 61.75 184 LYS A O 1
ATOM 1561 N N . GLU A 1 185 ? 51.185 -14.933 -36.158 1.00 58.25 185 GLU A N 1
ATOM 1562 C CA . GLU A 1 185 ? 51.239 -14.781 -34.712 1.00 58.25 185 GLU A CA 1
ATOM 1563 C C . GLU A 1 185 ? 52.687 -14.454 -34.317 1.00 58.25 185 GLU A C 1
ATOM 1565 O O . GLU A 1 185 ? 53.579 -15.264 -34.588 1.00 58.25 185 GLU A O 1
ATOM 1570 N N . PRO A 1 186 ? 52.980 -13.267 -33.760 1.00 60.91 186 PRO A N 1
ATOM 1571 C CA . PRO A 1 186 ? 54.244 -13.075 -33.077 1.00 60.91 186 PRO A CA 1
ATOM 1572 C C . PRO A 1 186 ? 54.236 -13.989 -31.850 1.00 60.91 186 PRO A C 1
ATOM 1574 O O . PRO A 1 186 ? 53.322 -13.911 -31.028 1.00 60.91 186 PRO A O 1
ATOM 1577 N N . GLU A 1 187 ? 55.233 -14.872 -31.758 1.00 61.03 187 GLU A N 1
ATOM 1578 C CA . GLU A 1 187 ? 55.467 -15.713 -30.585 1.00 61.03 187 GLU A CA 1
ATOM 1579 C C . GLU A 1 187 ? 55.489 -14.825 -29.337 1.00 61.03 187 GLU A C 1
ATOM 1581 O O . GLU A 1 187 ? 56.372 -13.981 -29.162 1.00 61.03 187 GLU A O 1
ATOM 1586 N N . LEU A 1 188 ? 54.471 -14.979 -28.491 1.00 61.19 188 LEU A N 1
ATOM 1587 C CA . LEU A 1 188 ? 54.416 -14.296 -27.210 1.00 61.19 188 LEU A CA 1
ATOM 1588 C C . LEU A 1 188 ? 55.590 -14.787 -26.348 1.00 61.19 188 LEU A C 1
ATOM 1590 O O . LEU A 1 188 ? 55.815 -15.999 -26.262 1.00 61.19 188 LEU A O 1
ATOM 1594 N N . PRO A 1 189 ? 56.334 -13.889 -25.680 1.00 63.81 189 PRO A N 1
ATOM 1595 C CA . PRO A 1 189 ? 57.289 -14.308 -24.669 1.00 63.81 189 PRO A CA 1
ATOM 1596 C C . PRO A 1 189 ? 56.544 -15.081 -23.576 1.00 63.81 189 PRO A C 1
ATOM 1598 O O . PRO A 1 189 ? 55.495 -14.640 -23.103 1.00 63.81 189 PRO A O 1
ATOM 1601 N N . LYS A 1 190 ? 57.091 -16.241 -23.191 1.00 58.97 190 LYS A N 1
ATOM 1602 C CA . LYS A 1 190 ? 56.631 -17.043 -22.050 1.00 58.97 190 LYS A CA 1
ATOM 1603 C C . LYS A 1 190 ? 56.545 -16.144 -20.816 1.00 58.97 190 LYS A C 1
ATOM 1605 O O . LYS A 1 190 ? 57.571 -15.777 -20.251 1.00 58.97 190 LYS A O 1
ATOM 1610 N N . VAL A 1 191 ? 55.331 -15.775 -20.426 1.00 58.88 191 VAL A N 1
ATOM 1611 C CA . VAL A 1 191 ? 55.076 -15.120 -19.145 1.00 58.88 191 VAL A CA 1
ATOM 1612 C C . VAL A 1 191 ? 55.126 -16.222 -18.093 1.00 58.88 191 VAL A C 1
ATOM 1614 O O . VAL A 1 191 ? 54.347 -17.169 -18.165 1.00 58.88 191 VAL A O 1
ATOM 1617 N N . GLU A 1 192 ? 56.084 -16.136 -17.170 1.00 59.88 192 GLU A N 1
ATOM 1618 C CA . GLU A 1 192 ? 56.148 -17.019 -16.006 1.00 59.88 192 GLU A CA 1
ATOM 1619 C C . GLU A 1 192 ? 54.836 -16.916 -15.219 1.00 59.88 192 GLU A C 1
ATOM 1621 O O . GLU A 1 192 ? 54.389 -15.829 -14.845 1.00 59.88 192 GLU A O 1
ATOM 1626 N N . GLU A 1 193 ? 54.191 -18.063 -15.031 1.00 53.06 193 GLU A N 1
ATOM 1627 C CA . GLU A 1 193 ? 52.886 -18.194 -14.396 1.00 53.06 193 GLU A CA 1
ATOM 1628 C C . GLU A 1 193 ? 52.965 -17.784 -12.919 1.00 53.06 193 GLU A C 1
ATOM 1630 O O . GLU A 1 193 ? 53.581 -18.459 -12.094 1.00 53.06 193 GLU A O 1
ATOM 1635 N N . ALA A 1 194 ? 52.308 -16.679 -12.562 1.00 62.03 194 ALA A N 1
ATOM 1636 C CA . ALA A 1 194 ? 52.009 -16.383 -11.168 1.00 62.03 194 ALA A CA 1
ATOM 1637 C C . ALA A 1 194 ? 50.940 -17.374 -10.650 1.00 62.03 194 ALA A C 1
ATOM 1639 O O . ALA A 1 194 ? 49.980 -17.670 -11.374 1.00 62.03 194 ALA A O 1
ATOM 1640 N N . PRO A 1 195 ? 51.060 -17.879 -9.406 1.00 51.97 195 PRO A N 1
ATOM 1641 C CA . PRO A 1 1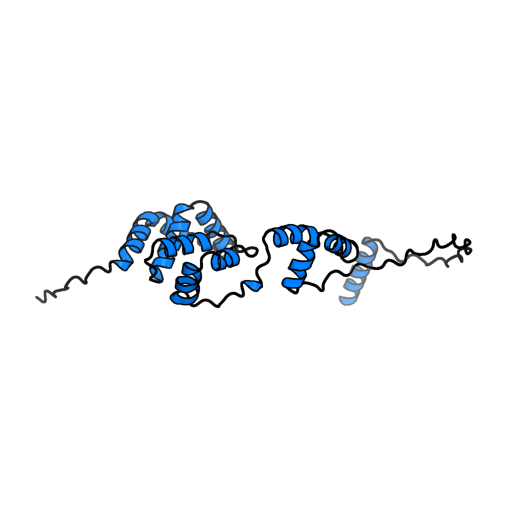95 ? 50.164 -18.896 -8.863 1.00 51.97 195 PRO A CA 1
ATOM 1642 C C . PRO A 1 195 ? 48.729 -18.361 -8.759 1.00 51.97 195 PRO A C 1
ATOM 1644 O O . PRO A 1 195 ? 48.403 -17.537 -7.910 1.00 51.97 195 PRO A O 1
ATOM 1647 N N . THR A 1 196 ? 47.856 -18.848 -9.640 1.00 53.91 196 THR A N 1
ATOM 1648 C CA . THR A 1 196 ? 46.433 -18.472 -9.742 1.00 53.91 196 THR A CA 1
ATOM 1649 C C . THR A 1 196 ? 45.503 -19.435 -9.003 1.00 53.91 196 THR A C 1
ATOM 1651 O O . THR A 1 196 ? 44.281 -19.329 -9.102 1.00 53.91 196 THR A O 1
ATOM 1654 N N . THR A 1 197 ? 46.037 -20.366 -8.210 1.00 60.41 197 THR A N 1
ATOM 1655 C CA . THR A 1 197 ? 45.204 -21.207 -7.348 1.00 60.41 197 THR A CA 1
ATOM 1656 C C . THR A 1 197 ? 44.876 -20.475 -6.048 1.00 60.41 197 THR A C 1
ATOM 1658 O O . THR A 1 197 ? 45.737 -19.887 -5.395 1.00 60.41 197 THR A O 1
ATOM 1661 N N . ARG A 1 198 ? 43.608 -20.565 -5.627 1.00 58.00 198 ARG A N 1
ATOM 1662 C CA . ARG A 1 198 ? 43.073 -20.036 -4.354 1.00 58.00 198 ARG A CA 1
ATOM 1663 C C . ARG A 1 198 ? 43.900 -20.463 -3.125 1.00 58.00 198 ARG A C 1
ATOM 1665 O O . ARG A 1 198 ? 43.895 -19.774 -2.113 1.00 58.00 198 ARG A O 1
ATOM 1672 N N . SER A 1 199 ? 44.633 -21.573 -3.247 1.00 60.88 199 SER A N 1
ATOM 1673 C CA . SER A 1 199 ? 45.598 -22.074 -2.263 1.00 60.88 199 SER A CA 1
ATOM 1674 C C . SER A 1 199 ? 46.826 -21.165 -2.106 1.00 60.88 199 SER A C 1
ATOM 1676 O O . SER A 1 199 ? 47.231 -20.896 -0.981 1.00 60.88 199 SER A O 1
ATOM 1678 N N . GLY A 1 200 ? 47.392 -20.644 -3.201 1.00 64.25 200 GLY A N 1
ATOM 1679 C CA . GLY A 1 200 ? 48.590 -19.794 -3.153 1.00 64.25 200 GLY A CA 1
ATOM 1680 C C . GLY A 1 200 ? 48.319 -18.406 -2.570 1.00 64.25 200 GLY A C 1
ATOM 1681 O O . GLY A 1 200 ? 49.136 -17.863 -1.831 1.00 64.25 200 GLY A O 1
ATOM 1682 N N . GLN A 1 201 ? 47.126 -17.857 -2.820 1.00 67.25 201 GLN A N 1
ATOM 1683 C CA . GLN A 1 201 ? 46.705 -16.587 -2.218 1.00 67.25 201 GLN A CA 1
ATOM 1684 C C . GLN A 1 201 ? 46.497 -16.696 -0.697 1.00 67.25 201 GLN A C 1
ATOM 1686 O O . GLN A 1 201 ? 46.720 -15.717 0.016 1.00 67.25 201 GLN A O 1
ATOM 1691 N N . LEU A 1 202 ? 46.100 -17.873 -0.192 1.00 72.00 202 LEU A N 1
ATOM 1692 C CA . LEU A 1 202 ? 45.914 -18.113 1.243 1.00 72.00 202 LEU A CA 1
ATOM 1693 C C . LEU A 1 202 ? 47.258 -18.206 1.981 1.00 72.00 202 LEU A C 1
ATOM 1695 O O . LEU A 1 202 ? 47.422 -17.581 3.027 1.00 72.00 202 LEU A O 1
ATOM 1699 N N . GLU A 1 203 ? 48.236 -18.914 1.409 1.00 77.31 203 GLU A N 1
ATOM 1700 C CA . GLU A 1 203 ? 49.582 -19.024 1.989 1.00 77.31 203 GLU A CA 1
ATOM 1701 C C . GLU A 1 203 ? 50.298 -17.666 2.064 1.00 77.31 203 GLU A C 1
ATOM 1703 O O . GLU A 1 203 ? 50.967 -17.370 3.058 1.00 77.31 203 GLU A O 1
ATOM 1708 N N . GLU A 1 204 ? 50.129 -16.793 1.063 1.00 77.31 204 GLU A N 1
ATOM 1709 C CA . GLU A 1 204 ? 50.724 -15.452 1.107 1.00 77.31 204 GLU A CA 1
ATOM 1710 C C . GLU A 1 204 ? 50.067 -14.552 2.172 1.00 77.31 204 GLU A C 1
ATOM 1712 O O . GLU A 1 204 ? 50.754 -13.789 2.861 1.00 77.31 204 GLU A O 1
ATOM 1717 N N . LEU A 1 205 ? 48.752 -14.683 2.373 1.00 79.88 205 LEU A N 1
ATOM 1718 C CA . LEU A 1 205 ? 48.015 -13.991 3.437 1.00 79.88 205 LEU A CA 1
ATOM 1719 C C . LEU A 1 205 ? 48.445 -14.461 4.834 1.00 79.88 205 LEU A C 1
ATOM 1721 O O . LEU A 1 205 ? 48.648 -13.638 5.731 1.00 79.88 205 LEU A O 1
ATOM 1725 N N . GLU A 1 206 ? 48.647 -15.766 5.018 1.00 86.62 206 GLU A N 1
ATOM 1726 C CA . GLU A 1 206 ? 49.145 -16.324 6.278 1.00 86.62 206 GLU A CA 1
ATOM 1727 C C . GLU A 1 206 ? 50.589 -15.905 6.573 1.00 86.62 206 GLU A C 1
ATOM 1729 O O . GLU A 1 206 ? 50.920 -15.610 7.728 1.00 86.62 206 GLU A O 1
ATOM 1734 N N . ARG A 1 207 ? 51.443 -15.798 5.545 1.00 87.50 207 ARG A N 1
ATOM 1735 C CA . ARG A 1 207 ? 52.816 -15.297 5.701 1.00 87.50 207 ARG A CA 1
ATOM 1736 C C . ARG A 1 207 ? 52.833 -13.845 6.180 1.00 87.50 207 ARG A C 1
ATOM 1738 O O . ARG A 1 207 ? 53.498 -13.546 7.171 1.00 87.50 207 ARG A O 1
ATOM 1745 N N . ARG A 1 208 ? 52.041 -12.965 5.553 1.00 88.50 208 ARG A N 1
ATOM 1746 C CA . ARG A 1 208 ? 51.919 -11.550 5.964 1.00 88.50 208 ARG A CA 1
ATOM 1747 C C . ARG A 1 208 ? 51.376 -11.403 7.386 1.00 88.50 208 ARG A C 1
ATOM 1749 O O . ARG A 1 208 ? 51.824 -10.534 8.130 1.00 88.50 208 ARG A O 1
ATOM 1756 N N . ARG A 1 209 ? 50.453 -12.277 7.801 1.00 87.44 209 ARG A N 1
ATOM 1757 C CA . ARG A 1 209 ? 49.906 -12.269 9.167 1.00 87.44 209 ARG A CA 1
ATOM 1758 C C . ARG A 1 209 ? 50.960 -12.608 10.227 1.00 87.44 209 ARG A C 1
ATOM 1760 O O . ARG A 1 209 ? 50.928 -12.018 11.301 1.00 87.44 209 ARG A O 1
ATOM 1767 N N . ARG A 1 210 ? 51.897 -13.521 9.938 1.00 88.88 210 ARG A N 1
ATOM 1768 C CA . ARG A 1 210 ? 52.991 -13.874 10.866 1.00 88.88 210 ARG A CA 1
ATOM 1769 C C . ARG A 1 210 ? 54.054 -12.784 10.987 1.00 88.88 210 ARG A C 1
ATOM 1771 O O . ARG A 1 210 ? 54.638 -12.645 12.056 1.00 88.88 210 ARG A O 1
ATOM 1778 N N . GLU A 1 211 ? 54.307 -12.027 9.923 1.00 85.88 211 GLU A N 1
ATOM 1779 C CA . GLU A 1 211 ? 55.274 -10.920 9.946 1.00 85.88 211 GLU A CA 1
ATOM 1780 C C . GLU A 1 211 ? 54.784 -9.738 10.793 1.00 85.88 211 GLU A C 1
ATOM 1782 O O . GLU A 1 211 ? 55.582 -9.135 11.496 1.00 85.88 211 GLU A O 1
ATOM 1787 N N . LEU A 1 212 ? 53.476 -9.461 10.806 1.00 80.31 212 LEU A N 1
ATOM 1788 C CA . LEU A 1 212 ? 52.878 -8.386 11.615 1.00 80.31 212 LEU A CA 1
ATOM 1789 C C . LEU A 1 212 ? 52.753 -8.710 13.114 1.00 80.31 212 LEU A C 1
ATOM 1791 O O . LEU A 1 212 ? 52.394 -7.838 13.899 1.00 80.31 212 LEU A O 1
ATOM 1795 N N . GLN A 1 213 ? 52.993 -9.962 13.509 1.00 78.62 213 GLN A N 1
ATOM 1796 C CA . GLN A 1 213 ? 52.935 -10.413 14.905 1.00 78.62 213 GLN A CA 1
ATOM 1797 C C . GLN A 1 213 ? 54.322 -10.546 15.556 1.00 78.62 213 GLN A C 1
ATOM 1799 O O . GLN A 1 213 ? 54.421 -11.068 16.667 1.00 78.62 213 GLN A O 1
ATOM 1804 N N . ARG A 1 214 ? 55.382 -10.097 14.876 1.00 68.69 214 ARG A N 1
ATOM 1805 C CA . ARG A 1 214 ? 56.727 -9.924 15.440 1.00 68.69 214 ARG A CA 1
ATOM 1806 C C . ARG A 1 214 ? 57.006 -8.450 15.681 1.00 68.69 214 ARG A C 1
ATOM 1808 O O . ARG A 1 214 ? 57.687 -8.175 16.689 1.00 68.69 214 ARG A O 1
#